Protein AF-A0A951WM27-F1 (afdb_monomer)

Radius of gyration: 25.02 Å; Cα contacts (8 Å, |Δi|>4): 477; chains: 1; bounding box: 89×73×58 Å

Secondary structure (DSSP, 8-state):
---------------------------S-----------------SEEEEEESSSS--TTS-SPEE-GGGSPTTEEEEEEEEEE--SSEEEEEEEEEEEE-TT----EEEEEEEEETTTEEEPPGGGSS---EE--TTTSTTTTS-GGGEEEEEEE-TTGGGT-TT--TTEEEEEEEEEESS--SS--EEEEEEEEEEEEE-S-S-EEEEEEE-TTT---B-TTSPBP--EEE-EEEEE-

Foldseek 3Di:
DDDDDDDDDDDDDDDDDDDDDDPPPDPPDDPPDDDDDDPPPPPPDLKDWWWFQAQWDDPPPPTDTDDPVRDDQQAFEWDWDSDDPDNFKTKIFGWHHFDWCAQFAQAKWKWKKKWFQQFKDWDAPVVPDDDWAFDDLLAASCNVPDPVQKDWHKDWDPPVVVVDPPDDPGMTMIIIIIGGNDDDDGIDTHGTTHTMIMMGTNDDDKDKIIMGTDVVGTFGAGPVRHGDDHHHMTTIMIGD

pLDDT: mean 73.39, std 21.08, range [29.09, 96.5]

Nearest PDB structures (foldseek):
  6kge-assembly2_A  TM=7.094E-01  e=3.851E-04  Clostridium acetobutylicum ATCC 824
  1g1k-assembly2_B  TM=6.355E-01  e=2.819E-04  Ruminiclostridium cellulolyticum
  2vn6-assembly1_A  TM=6.280E-01  e=2.819E-04  Ruminiclostridium cellulolyticum
  4uyq-assembly1_A  TM=7.079E-01  e=2.143E-03  Acetivibrio cellulolyticus
  8xck-assembly1_F  TM=1.633E-01  e=3.326E-01  Escherichia phage Lambda

Solvent-accessible surface area (backbone atoms only — not comparable to full-atom values): 14460 Å² total; per-residue (Å²): 132,92,83,80,88,84,86,86,82,86,80,82,81,86,79,88,78,90,86,82,88,78,83,74,86,71,77,92,76,75,94,80,82,84,91,69,95,68,86,78,77,69,70,78,69,63,60,50,70,43,33,28,88,30,25,52,48,70,93,78,79,80,66,58,77,44,55,84,87,70,53,60,77,27,28,39,34,62,43,75,46,91,60,84,67,57,98,49,31,42,36,40,28,38,29,33,34,57,34,68,36,54,89,54,48,74,31,34,36,40,36,25,38,38,35,42,47,75,46,38,43,73,61,41,44,89,75,77,81,46,64,75,42,69,31,56,62,92,33,22,83,58,45,94,51,63,70,93,46,38,49,78,49,60,40,71,42,79,67,58,62,80,76,45,96,84,60,65,100,45,62,32,43,39,40,33,42,42,33,52,75,64,93,73,82,79,63,54,68,36,52,46,43,40,32,32,46,46,36,36,49,70,58,82,79,64,48,78,48,46,35,20,44,40,66,97,59,36,51,41,15,22,86,87,65,48,79,49,91,64,45,56,29,8,21,38,42,34,30,116

Structure (mmCIF, N/CA/C/O backbone):
data_AF-A0A951WM27-F1
#
_entry.id   AF-A0A951WM27-F1
#
loop_
_atom_site.group_PDB
_atom_site.id
_atom_site.type_symbol
_atom_site.label_atom_id
_atom_site.label_alt_id
_atom_site.label_comp_id
_atom_site.label_asym_id
_atom_site.label_entity_id
_atom_site.label_seq_id
_atom_site.pdbx_PDB_ins_code
_atom_site.Cartn_x
_atom_site.Cartn_y
_atom_site.Cartn_z
_atom_site.occupancy
_atom_site.B_iso_or_equiv
_atom_site.auth_seq_id
_atom_site.auth_comp_id
_atom_site.auth_asym_id
_atom_site.auth_atom_id
_atom_site.pdbx_PDB_model_num
ATOM 1 N N . MET A 1 1 ? -67.114 53.590 33.325 1.00 40.31 1 MET A N 1
ATOM 2 C CA . MET A 1 1 ? -67.139 53.509 31.848 1.00 40.31 1 MET A CA 1
ATOM 3 C C . MET A 1 1 ? -66.165 52.429 31.416 1.00 40.31 1 MET A C 1
ATOM 5 O O . MET A 1 1 ? -65.015 52.481 31.825 1.00 40.31 1 MET A O 1
ATOM 9 N N . LYS A 1 2 ? -66.641 51.428 30.669 1.00 32.81 2 LYS A N 1
ATOM 10 C CA . LYS A 1 2 ? -65.784 50.477 29.948 1.00 32.81 2 LYS A CA 1
ATOM 11 C C . LYS A 1 2 ? -65.123 51.210 28.780 1.00 32.81 2 LYS A C 1
ATOM 13 O O . LYS A 1 2 ? -65.830 51.967 28.125 1.00 32.81 2 LYS A O 1
ATOM 18 N N . LEU A 1 3 ? -63.851 50.933 28.501 1.00 38.09 3 LEU A N 1
ATOM 19 C CA . LEU A 1 3 ? -63.271 50.911 27.154 1.00 38.09 3 LEU A CA 1
ATOM 20 C C . LEU A 1 3 ? -61.986 50.065 27.174 1.00 38.09 3 LEU A C 1
ATOM 22 O O . LEU A 1 3 ? -61.324 49.925 28.198 1.00 38.09 3 LEU A O 1
ATOM 26 N N . TYR A 1 4 ? -61.772 49.404 26.048 1.00 37.38 4 TYR A N 1
ATOM 27 C CA . TYR A 1 4 ? -61.060 48.150 25.840 1.00 37.38 4 TYR A CA 1
ATOM 28 C C . TYR A 1 4 ? -59.563 48.321 25.522 1.00 37.38 4 TYR A C 1
ATOM 30 O O . TYR A 1 4 ? -59.168 49.368 25.030 1.00 37.38 4 TYR A O 1
ATOM 38 N N . SER A 1 5 ? -58.823 47.207 25.660 1.00 35.69 5 SER A N 1
ATOM 39 C CA . SER A 1 5 ? -57.825 46.693 24.695 1.00 35.69 5 SER A CA 1
ATOM 40 C C . SER A 1 5 ? -56.604 47.589 24.412 1.00 35.69 5 SER A C 1
ATOM 42 O O . SER A 1 5 ? -56.700 48.662 23.837 1.00 35.69 5 SER A O 1
ATOM 44 N N . SER A 1 6 ? -55.374 47.139 24.652 1.00 43.59 6 SER A N 1
ATOM 45 C CA . SER A 1 6 ? -54.814 46.030 23.876 1.00 43.59 6 SER A CA 1
ATOM 46 C C . SER A 1 6 ? -53.691 45.311 24.614 1.00 43.59 6 SER A C 1
ATOM 48 O O . SER A 1 6 ? -52.723 45.907 25.077 1.00 43.59 6 SER A O 1
ATOM 50 N N . LEU A 1 7 ? -53.871 43.998 24.678 1.00 35.25 7 LEU A N 1
ATOM 51 C CA . LEU A 1 7 ? -52.942 42.976 25.118 1.00 35.25 7 LEU A CA 1
ATOM 52 C C . LEU A 1 7 ? -52.187 42.505 23.865 1.00 35.25 7 LEU A C 1
ATOM 54 O O . LEU A 1 7 ? -52.826 42.033 22.927 1.00 35.25 7 LEU A O 1
ATOM 58 N N . VAL A 1 8 ? -50.859 42.634 23.823 1.00 41.91 8 VAL A N 1
ATOM 59 C CA . VAL A 1 8 ? -50.032 41.902 22.850 1.00 41.91 8 VAL A CA 1
ATOM 60 C C . VAL A 1 8 ? -49.333 40.783 23.605 1.00 41.91 8 VAL A C 1
ATOM 62 O O . VAL A 1 8 ? -48.500 41.000 24.480 1.00 41.91 8 VAL A O 1
ATOM 65 N N . LEU A 1 9 ? -49.797 39.582 23.284 1.00 36.94 9 LEU A N 1
ATOM 66 C CA . LEU A 1 9 ? -49.449 38.288 23.837 1.00 36.94 9 LEU A CA 1
ATOM 67 C C . LEU A 1 9 ? -48.102 37.828 23.255 1.00 36.94 9 LEU A C 1
ATOM 69 O O . LEU A 1 9 ? -47.982 37.638 22.047 1.00 36.94 9 LEU A O 1
ATOM 73 N N . ILE A 1 10 ? -47.102 37.629 24.112 1.00 46.62 10 ILE A N 1
ATOM 74 C CA . ILE A 1 10 ? -45.870 36.905 23.776 1.00 46.62 10 ILE A CA 1
ATOM 75 C C . ILE A 1 10 ? -46.193 35.412 23.891 1.00 46.62 10 ILE A C 1
ATOM 77 O O . ILE A 1 10 ? -46.389 34.907 24.995 1.00 46.62 10 ILE A O 1
ATOM 81 N N . LEU A 1 11 ? -46.278 34.711 22.760 1.00 40.06 11 LEU A N 1
ATOM 82 C CA . LEU A 1 11 ? -46.448 33.258 22.721 1.00 40.06 11 LEU A CA 1
ATOM 83 C C . LEU A 1 11 ? -45.110 32.600 22.382 1.00 40.06 11 LEU A C 1
ATOM 85 O O . LEU A 1 11 ? -44.684 32.534 21.232 1.00 40.06 11 LEU A O 1
ATOM 89 N N . ILE A 1 12 ? -44.457 32.128 23.440 1.00 41.28 12 ILE A N 1
ATOM 90 C CA . ILE A 1 12 ? -43.380 31.143 23.406 1.00 41.28 12 ILE A CA 1
ATOM 91 C C . ILE A 1 12 ? -44.035 29.796 23.093 1.00 41.28 12 ILE A C 1
ATOM 93 O O . ILE A 1 12 ? -44.832 29.305 23.890 1.00 41.28 12 ILE A O 1
ATOM 97 N N . VAL A 1 13 ? -43.703 29.188 21.955 1.00 40.66 13 VAL A N 1
ATOM 98 C CA . VAL A 1 13 ? -44.041 27.783 21.690 1.00 40.66 13 VAL A CA 1
ATOM 99 C C . VAL A 1 13 ? -42.795 26.944 21.941 1.00 40.66 13 VAL A C 1
ATOM 101 O O . VAL A 1 13 ? -41.969 26.727 21.059 1.00 40.66 13 VAL A O 1
ATOM 104 N N . CYS A 1 14 ? -42.679 26.474 23.182 1.00 38.47 14 CYS A N 1
ATOM 105 C CA . CYS A 1 14 ? -41.958 25.250 23.502 1.00 38.47 14 CYS A CA 1
ATOM 106 C C . CYS A 1 14 ? -42.840 24.070 23.081 1.00 38.47 14 CYS A C 1
ATOM 108 O O . CYS A 1 14 ? -43.880 23.828 23.690 1.00 38.47 14 CYS A O 1
ATOM 110 N N . GLY A 1 15 ? -42.422 23.337 22.053 1.00 35.41 15 GLY A N 1
ATOM 111 C CA . GLY A 1 15 ? -42.993 22.049 21.671 1.00 35.41 15 GLY A CA 1
ATOM 112 C C . GLY A 1 15 ? -41.925 20.965 21.754 1.00 35.41 15 GLY A C 1
ATOM 113 O O . GLY A 1 15 ? -41.289 20.650 20.756 1.00 35.41 15 GLY A O 1
ATOM 114 N N . LEU A 1 16 ? -41.720 20.417 22.952 1.00 41.31 16 LEU A N 1
ATOM 115 C CA . LEU A 1 16 ? -41.105 19.105 23.149 1.00 41.31 16 LEU A CA 1
ATOM 116 C C . LEU A 1 16 ? -42.220 18.058 23.060 1.00 41.31 16 LEU A C 1
ATOM 118 O O . LEU A 1 16 ? -43.202 18.136 23.794 1.00 41.31 16 LEU A O 1
ATOM 122 N N . GLY A 1 17 ? -42.053 17.085 22.169 1.00 34.97 17 GLY A N 1
ATOM 123 C CA . GLY A 1 17 ? -42.986 15.980 21.969 1.00 34.97 17 GLY A CA 1
ATOM 124 C C . GLY A 1 17 ? -42.416 14.954 20.996 1.00 34.97 17 GLY A C 1
ATOM 125 O O . GLY A 1 17 ? -42.740 14.963 19.816 1.00 34.97 17 GLY A O 1
ATOM 126 N N . LEU A 1 18 ? -41.520 14.116 21.517 1.00 43.19 18 LEU A N 1
ATOM 127 C CA . LEU A 1 18 ? -41.006 12.878 20.924 1.00 43.19 18 LEU A CA 1
ATOM 128 C C . LEU A 1 18 ? -42.158 11.950 20.500 1.00 43.19 18 LEU A C 1
ATOM 130 O O . LEU A 1 18 ? -43.113 11.855 21.255 1.00 43.19 18 LEU A O 1
ATOM 134 N N . TYR A 1 19 ? -42.037 11.266 19.352 1.00 35.94 19 TYR A N 1
ATOM 135 C CA . TYR A 1 19 ? -42.393 9.852 19.087 1.00 35.94 19 TYR A CA 1
ATOM 136 C C . TYR A 1 19 ? -42.430 9.600 17.564 1.00 35.94 19 TYR A C 1
ATOM 138 O O . TYR A 1 19 ? -43.245 10.189 16.863 1.00 35.94 19 TYR A O 1
ATOM 146 N N . GLY A 1 20 ? -41.592 8.678 17.064 1.00 29.86 20 GLY A N 1
ATOM 147 C CA . GLY A 1 20 ? -41.837 8.000 15.781 1.00 29.86 20 GLY A CA 1
ATOM 148 C C . GLY A 1 20 ? -40.663 7.914 14.807 1.00 29.86 20 GLY A C 1
ATOM 149 O O . GLY A 1 20 ? -40.640 8.609 13.798 1.00 29.86 20 GLY A O 1
ATOM 150 N N . CYS A 1 21 ? -39.722 7.009 15.083 1.00 35.25 21 CYS A N 1
ATOM 151 C CA . CYS A 1 21 ? -38.730 6.510 14.133 1.00 35.25 21 CYS A CA 1
ATOM 152 C C . CYS A 1 21 ? -39.356 6.050 12.805 1.00 35.25 21 CYS A C 1
ATOM 154 O O . CYS A 1 21 ? -40.241 5.199 12.797 1.00 35.25 21 CYS A O 1
ATOM 156 N N . SER A 1 22 ? -38.737 6.430 11.690 1.00 29.09 22 SER A N 1
ATOM 157 C CA . SER A 1 22 ? -38.317 5.414 10.724 1.00 29.09 22 SER A CA 1
ATOM 158 C C . SER A 1 22 ? -36.903 5.755 10.264 1.00 29.09 22 SER A C 1
ATOM 160 O O . SER A 1 22 ? -36.666 6.748 9.584 1.00 29.09 22 SER A O 1
ATOM 162 N N . ALA A 1 23 ? -35.942 4.960 10.731 1.00 36.66 23 ALA A N 1
ATOM 163 C CA . ALA A 1 23 ? -34.617 4.914 10.149 1.00 36.66 23 ALA A CA 1
ATOM 164 C C . ALA A 1 23 ? -34.762 4.195 8.807 1.00 36.66 23 ALA A C 1
ATOM 166 O O . ALA A 1 23 ? -34.864 2.969 8.763 1.00 36.66 23 ALA A O 1
ATOM 167 N N . SER A 1 24 ? -34.820 4.944 7.706 1.00 31.38 24 SER A N 1
ATOM 168 C CA . SER A 1 24 ? -34.501 4.344 6.419 1.00 31.38 24 SER A CA 1
ATOM 169 C C . SER A 1 24 ? -32.988 4.150 6.402 1.00 31.38 24 SER A C 1
ATOM 171 O O . SER A 1 24 ? -32.239 5.122 6.295 1.00 31.38 24 SER A O 1
ATOM 173 N N . ASN A 1 25 ? -32.549 2.901 6.545 1.00 35.81 25 ASN A N 1
ATOM 174 C CA . ASN A 1 25 ? -31.204 2.468 6.187 1.00 35.81 25 ASN A CA 1
ATOM 175 C C . ASN A 1 25 ? -30.986 2.771 4.697 1.00 35.81 25 ASN A C 1
ATOM 177 O O . ASN A 1 25 ? -31.254 1.942 3.832 1.00 35.81 25 ASN A O 1
ATOM 181 N N . GLY A 1 26 ? -30.562 3.996 4.399 1.00 32.84 26 GLY A N 1
ATOM 182 C CA . GLY A 1 26 ? -30.085 4.390 3.087 1.00 32.84 26 GLY A CA 1
ATOM 183 C C . GLY A 1 26 ? -28.629 3.975 2.974 1.00 32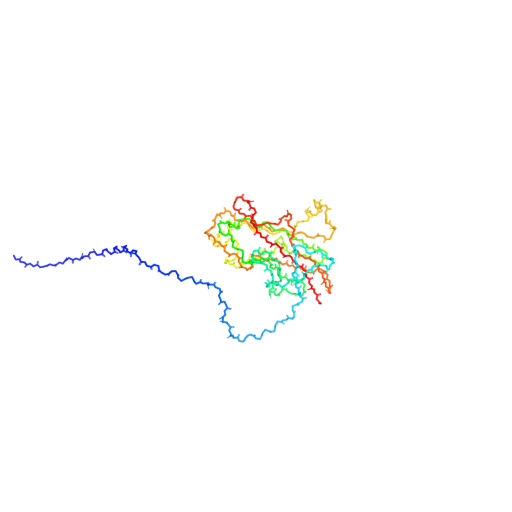.84 26 GLY A C 1
ATOM 184 O O . GLY A 1 26 ? -27.753 4.642 3.516 1.00 32.84 26 GLY A O 1
ATOM 185 N N . SER A 1 27 ? -28.381 2.860 2.292 1.00 33.47 27 SER A N 1
ATOM 186 C CA . SER A 1 27 ? -27.071 2.536 1.733 1.00 33.47 27 SER A CA 1
ATOM 187 C C . SER A 1 27 ? -26.687 3.654 0.763 1.00 33.47 27 SER A C 1
ATOM 189 O O . SER A 1 27 ? -27.134 3.674 -0.381 1.00 33.47 27 SER A O 1
ATOM 191 N N . VAL A 1 28 ? -25.902 4.627 1.223 1.00 40.69 28 VAL A N 1
ATOM 192 C CA . VAL A 1 28 ? -25.325 5.665 0.363 1.00 40.69 28 VAL A CA 1
ATOM 193 C C . VAL A 1 28 ? -24.101 5.065 -0.314 1.00 40.69 28 VAL A C 1
ATOM 195 O O . VAL A 1 28 ? -23.004 5.410 0.070 1.00 40.69 28 VAL A O 1
ATOM 198 N N . PHE A 1 29 ? -24.285 4.096 -1.214 1.00 40.06 29 PHE A N 1
ATOM 199 C CA . PHE A 1 29 ? -23.351 3.716 -2.287 1.00 40.06 29 PHE A CA 1
ATOM 200 C C . PHE A 1 29 ? -24.039 2.668 -3.173 1.00 40.06 29 PHE A C 1
ATOM 202 O O . PHE A 1 29 ? -23.786 1.472 -3.065 1.00 40.06 29 PHE A O 1
ATOM 209 N N . ASP A 1 30 ? -24.920 3.141 -4.049 1.00 35.72 30 ASP A N 1
ATOM 210 C CA . ASP A 1 30 ? -25.262 2.454 -5.293 1.00 35.72 30 ASP A CA 1
ATOM 211 C C . ASP A 1 30 ? -25.025 3.475 -6.416 1.00 35.72 30 ASP A C 1
ATOM 213 O O . ASP A 1 30 ? -25.925 4.204 -6.832 1.00 35.72 30 ASP A O 1
ATOM 217 N N . ASP A 1 31 ? -23.775 3.582 -6.875 1.00 37.47 31 ASP A N 1
ATOM 218 C CA . ASP A 1 31 ? -23.449 4.293 -8.116 1.00 37.47 31 ASP A CA 1
ATOM 219 C C . ASP A 1 31 ? -23.898 3.426 -9.300 1.00 37.47 31 ASP A C 1
ATOM 221 O O . ASP A 1 31 ? -23.121 2.746 -9.972 1.00 37.47 31 ASP A O 1
ATOM 225 N N . LYS A 1 32 ? -25.207 3.427 -9.544 1.00 39.53 32 LYS A N 1
ATOM 226 C CA . LYS A 1 32 ? -25.815 2.947 -10.784 1.00 39.53 32 LYS A CA 1
ATOM 227 C C . LYS A 1 32 ? -26.747 4.020 -11.323 1.00 39.53 32 LYS A C 1
ATOM 229 O O . LYS A 1 32 ? -27.959 3.905 -11.192 1.00 39.53 32 LYS A O 1
ATOM 234 N N . ASN A 1 33 ? -26.167 5.068 -11.909 1.00 33.09 33 ASN A N 1
ATOM 235 C CA . ASN A 1 33 ? -26.632 5.683 -13.159 1.00 33.09 33 ASN A CA 1
ATOM 236 C C . ASN A 1 33 ? -25.844 6.960 -13.475 1.00 33.09 33 ASN A C 1
ATOM 238 O O . ASN A 1 33 ? -26.235 8.056 -13.088 1.00 33.09 33 ASN A O 1
ATOM 242 N N . SER A 1 34 ? -24.806 6.806 -14.294 1.00 33.72 34 SER A N 1
ATOM 243 C CA . SER A 1 34 ? -24.246 7.888 -15.111 1.00 33.72 34 SER A CA 1
ATOM 244 C C . SER A 1 34 ? -24.033 7.353 -16.523 1.00 33.72 34 SER A C 1
ATOM 246 O O . SER A 1 34 ? -22.914 7.116 -16.969 1.00 33.72 34 SER A O 1
ATOM 248 N N . GLY A 1 35 ? -25.140 7.071 -17.208 1.00 36.69 35 GLY A N 1
ATOM 249 C CA . GLY A 1 35 ? -25.141 6.852 -18.645 1.00 36.69 35 GLY A CA 1
ATOM 250 C C . GLY A 1 35 ? -25.121 8.196 -19.364 1.00 36.69 35 GLY A C 1
ATOM 251 O O . GLY A 1 35 ? -26.175 8.781 -19.587 1.00 36.69 35 GLY A O 1
ATOM 252 N N . THR A 1 36 ? -23.935 8.652 -19.756 1.00 29.86 36 THR A N 1
ATOM 253 C CA . THR A 1 36 ? -23.742 9.631 -20.834 1.00 29.86 36 THR A CA 1
ATOM 254 C C . THR A 1 36 ? -22.366 9.417 -21.452 1.00 29.86 36 THR A C 1
ATOM 256 O O . THR A 1 36 ? -21.364 9.275 -20.760 1.00 29.86 36 THR A O 1
ATOM 259 N N . ASN A 1 37 ? -22.359 9.334 -22.780 1.00 37.56 37 ASN A N 1
ATOM 260 C CA . ASN A 1 37 ? -21.227 9.002 -23.635 1.00 37.56 37 ASN A CA 1
ATOM 261 C C . ASN A 1 37 ? -19.965 9.822 -23.325 1.00 37.56 37 ASN A C 1
ATOM 263 O O . ASN A 1 37 ? -19.824 10.947 -23.800 1.00 37.56 37 ASN A O 1
ATOM 267 N N . SER A 1 38 ? -19.003 9.202 -22.650 1.00 29.70 38 SER A N 1
ATOM 268 C CA . SER A 1 38 ? -17.592 9.528 -22.821 1.00 29.70 38 SER A CA 1
ATOM 269 C C . SER A 1 38 ? -17.001 8.443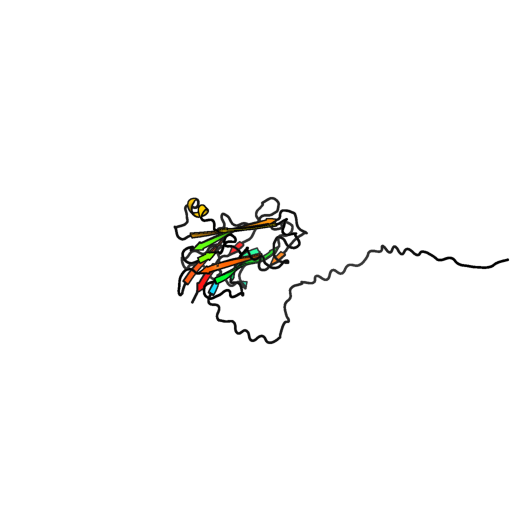 -23.700 1.00 29.70 38 SER A C 1
ATOM 271 O O . SER A 1 38 ? -16.979 7.270 -23.325 1.00 29.70 38 SER A O 1
ATOM 273 N N . GLN A 1 39 ? -16.541 8.815 -24.893 1.00 30.12 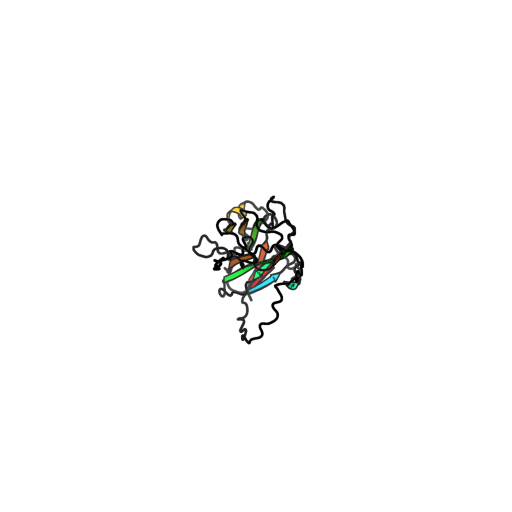39 GLN A N 1
ATOM 274 C CA . GLN A 1 39 ? -15.572 8.002 -25.611 1.00 30.12 39 GLN A CA 1
ATOM 275 C C . GLN A 1 39 ? -14.344 7.872 -24.703 1.00 30.12 39 GLN A C 1
ATOM 277 O O . GLN A 1 39 ? -13.470 8.733 -24.694 1.00 30.12 39 GLN A O 1
ATOM 282 N N . ASN A 1 40 ? -14.310 6.799 -23.910 1.00 30.73 40 ASN A N 1
ATOM 283 C CA . ASN A 1 40 ? -13.118 6.300 -23.248 1.00 30.73 40 ASN A CA 1
ATOM 284 C C . ASN A 1 40 ? -12.156 5.843 -24.346 1.00 30.73 40 ASN A C 1
ATOM 286 O O . ASN A 1 40 ? -12.036 4.657 -24.643 1.00 30.73 40 ASN A O 1
ATOM 290 N N . GLN A 1 41 ? -11.446 6.789 -24.958 1.00 29.89 41 GLN A N 1
ATOM 291 C CA . GLN A 1 41 ? -10.105 6.489 -25.429 1.00 29.89 41 GLN A CA 1
ATOM 292 C C . GLN A 1 41 ? -9.226 6.393 -24.183 1.00 29.89 41 GLN A C 1
ATOM 294 O O . GLN A 1 41 ? -8.510 7.324 -23.827 1.00 29.89 41 GLN A O 1
ATOM 299 N N . SER A 1 42 ? -9.331 5.264 -23.476 1.00 34.12 42 SER A N 1
ATOM 300 C CA . SER A 1 42 ? -8.279 4.854 -22.563 1.00 34.12 42 SER A CA 1
ATOM 301 C C . SER A 1 42 ? -7.053 4.609 -23.432 1.00 34.12 42 SER A C 1
ATOM 303 O O . SER A 1 42 ? -6.993 3.624 -24.173 1.00 34.12 42 SER A O 1
ATOM 305 N N . THR A 1 43 ? -6.092 5.525 -23.389 1.00 37.09 43 THR A N 1
ATOM 306 C CA . THR A 1 43 ? -4.720 5.233 -23.798 1.00 37.09 43 THR A CA 1
ATOM 307 C C . THR A 1 43 ? -4.341 3.881 -23.179 1.00 37.09 43 THR A C 1
ATOM 309 O O . THR A 1 43 ? -4.655 3.685 -21.999 1.00 37.09 43 THR A O 1
ATOM 312 N N . PRO A 1 44 ? -3.748 2.925 -23.922 1.00 48.97 44 PRO A N 1
ATOM 313 C CA . PRO A 1 44 ? -3.368 1.649 -23.334 1.00 48.97 44 PRO A CA 1
ATOM 314 C C . PRO A 1 44 ? -2.524 1.928 -22.095 1.00 48.97 44 PRO A C 1
ATOM 316 O O . PRO A 1 44 ? -1.547 2.674 -22.171 1.00 48.97 44 PRO A O 1
ATOM 319 N N . ALA A 1 45 ? -2.945 1.396 -20.948 1.00 56.94 45 ALA A N 1
ATOM 320 C CA . ALA A 1 45 ? -2.190 1.555 -19.723 1.00 56.94 45 ALA A CA 1
ATOM 321 C C . ALA A 1 45 ? -0.814 0.922 -19.950 1.00 56.94 45 ALA A C 1
ATOM 323 O O . ALA A 1 45 ? -0.696 -0.292 -20.105 1.00 56.94 45 ALA A O 1
ATOM 324 N N . THR A 1 46 ? 0.227 1.756 -20.001 1.00 78.06 46 THR A N 1
ATOM 325 C CA . THR A 1 46 ? 1.626 1.319 -20.130 1.00 78.06 46 THR A CA 1
ATOM 326 C C . THR A 1 46 ? 2.008 0.362 -18.999 1.00 78.06 46 THR A C 1
ATOM 328 O O . THR A 1 46 ? 2.901 -0.465 -19.152 1.00 78.06 46 THR A O 1
ATOM 331 N N . PHE A 1 47 ? 1.313 0.461 -17.866 1.00 84.50 47 PHE A N 1
ATOM 332 C CA . PHE A 1 47 ? 1.511 -0.368 -16.694 1.00 84.50 47 PHE A CA 1
ATOM 333 C C . PHE A 1 47 ? 0.283 -1.230 -16.417 1.00 84.50 47 PHE A C 1
ATOM 335 O O . PHE A 1 47 ? -0.852 -0.769 -16.517 1.00 84.50 47 PHE A O 1
ATOM 342 N N . SER A 1 48 ? 0.524 -2.466 -16.002 1.00 88.12 48 SER A N 1
ATOM 343 C CA . SER A 1 48 ? -0.485 -3.341 -15.410 1.00 88.12 48 SER A CA 1
ATOM 344 C C . SER A 1 48 ? -0.006 -3.837 -14.052 1.00 88.12 48 SER A C 1
ATOM 346 O O . SER A 1 48 ? 1.195 -3.877 -13.773 1.00 88.12 48 SER A O 1
ATOM 348 N N . PHE A 1 49 ? -0.957 -4.179 -13.189 1.00 88.75 49 PHE A N 1
ATOM 349 C CA . PHE A 1 49 ? -0.685 -4.648 -11.840 1.00 88.75 49 PHE A CA 1
ATOM 350 C C . PHE A 1 49 ? -1.543 -5.867 -11.550 1.00 88.75 49 PHE A C 1
ATOM 352 O O . PHE A 1 49 ? -2.769 -5.779 -11.588 1.00 88.75 49 PHE A O 1
ATOM 359 N N . SER A 1 50 ? -0.892 -6.991 -11.273 1.00 90.19 50 SER A N 1
ATOM 360 C CA . SER A 1 50 ? -1.573 -8.217 -10.860 1.00 90.19 50 SER A CA 1
ATOM 361 C C . SER A 1 50 ? -1.384 -8.417 -9.367 1.00 90.19 50 SER A C 1
ATOM 363 O O . SER A 1 50 ? -0.249 -8.510 -8.887 1.00 90.19 50 SER A O 1
ATOM 365 N N . PHE A 1 51 ? -2.494 -8.524 -8.641 1.00 89.44 51 PHE A N 1
ATOM 366 C CA . PHE A 1 51 ? -2.479 -8.902 -7.235 1.00 89.44 51 PHE A CA 1
ATOM 367 C C . PHE A 1 51 ? -1.956 -10.322 -7.077 1.00 89.44 51 PHE A C 1
ATOM 369 O O . PHE A 1 51 ? -2.156 -11.178 -7.941 1.00 89.44 51 PHE A O 1
ATOM 376 N N . ARG A 1 52 ? -1.312 -10.584 -5.947 1.00 87.06 52 ARG A N 1
ATOM 377 C CA . ARG A 1 52 ? -0.931 -11.935 -5.535 1.00 87.06 52 ARG A CA 1
ATOM 378 C C . ARG A 1 52 ? -1.486 -12.191 -4.145 1.00 87.06 52 ARG A C 1
ATOM 380 O O . ARG A 1 52 ? -1.660 -11.247 -3.379 1.00 87.06 52 ARG A O 1
ATOM 387 N N . ASP A 1 53 ? -1.690 -13.456 -3.803 1.00 86.06 53 ASP A N 1
ATOM 388 C CA . ASP A 1 53 ? -2.113 -13.881 -2.460 1.00 86.06 53 ASP A CA 1
ATOM 389 C C . ASP A 1 53 ? -0.973 -13.767 -1.422 1.00 86.06 53 ASP A C 1
ATOM 391 O O . ASP A 1 53 ? -0.528 -14.738 -0.814 1.00 86.06 53 ASP A O 1
ATOM 395 N N . SER A 1 54 ? -0.379 -12.577 -1.312 1.00 87.88 54 SER A N 1
ATOM 396 C CA . SER A 1 54 ? 0.683 -12.261 -0.358 1.00 87.88 54 SER A CA 1
ATOM 397 C C . SER A 1 54 ? 0.873 -10.750 -0.239 1.00 87.88 54 SER A C 1
ATOM 399 O O . SER A 1 54 ? 0.726 -10.011 -1.215 1.00 87.88 54 SER A O 1
ATOM 401 N N . ALA A 1 55 ? 1.299 -10.301 0.939 1.00 91.25 55 ALA A N 1
ATOM 402 C CA . ALA A 1 55 ? 1.640 -8.906 1.189 1.00 91.25 55 ALA A CA 1
ATOM 403 C C . ALA A 1 55 ? 2.820 -8.420 0.329 1.00 91.25 55 ALA A C 1
ATOM 405 O O . ALA A 1 55 ? 2.761 -7.317 -0.203 1.00 91.25 55 ALA A O 1
ATOM 406 N N . PHE A 1 56 ? 3.849 -9.254 0.136 1.00 91.44 56 PHE A N 1
ATOM 407 C CA . PHE A 1 56 ? 4.955 -9.022 -0.796 1.00 91.44 56 PHE A CA 1
ATOM 408 C C . PHE A 1 56 ? 5.231 -10.302 -1.605 1.00 91.44 56 PHE A C 1
ATOM 410 O O . PHE A 1 56 ? 5.721 -11.284 -1.033 1.00 91.44 56 PHE A O 1
ATOM 417 N N . PRO A 1 57 ? 4.924 -10.326 -2.915 1.00 85.12 57 PRO A N 1
ATOM 418 C CA . PRO A 1 57 ? 5.075 -11.534 -3.711 1.00 85.12 57 PRO A CA 1
ATOM 419 C C . PRO A 1 57 ? 6.536 -11.878 -3.978 1.00 85.12 57 PRO A C 1
ATOM 421 O O . PRO A 1 57 ? 7.354 -11.028 -4.326 1.00 85.12 57 PRO A O 1
ATOM 424 N N . GLN A 1 58 ? 6.855 -13.164 -3.853 1.00 76.12 58 GLN A N 1
ATOM 425 C CA . GLN A 1 58 ? 8.159 -13.695 -4.234 1.00 76.12 58 GLN A CA 1
ATOM 426 C C . GLN A 1 58 ? 8.233 -13.844 -5.761 1.00 76.12 58 GLN A C 1
ATOM 428 O O . GLN A 1 58 ? 7.282 -14.301 -6.393 1.00 76.12 58 GLN A O 1
ATOM 433 N N . ASN A 1 59 ? 9.387 -13.531 -6.358 1.00 61.22 59 ASN A N 1
ATOM 434 C CA . ASN A 1 59 ? 9.644 -13.644 -7.807 1.00 61.22 59 ASN A CA 1
ATOM 435 C C . ASN A 1 59 ? 9.654 -15.088 -8.349 1.00 61.22 59 ASN A C 1
ATOM 437 O O . ASN A 1 59 ? 10.062 -15.325 -9.482 1.00 61.22 59 ASN A O 1
ATOM 441 N N . THR A 1 60 ? 9.240 -16.075 -7.559 1.00 57.81 60 THR A N 1
ATOM 442 C CA . THR A 1 60 ? 9.354 -17.502 -7.885 1.00 57.81 60 THR A CA 1
ATOM 443 C C . THR A 1 60 ? 8.238 -18.020 -8.796 1.00 57.81 60 THR A C 1
ATOM 445 O O . THR A 1 60 ? 8.162 -19.220 -9.031 1.00 57.81 60 THR A O 1
ATOM 448 N N . GLY A 1 61 ? 7.364 -17.152 -9.319 1.00 55.19 61 GLY A N 1
ATOM 449 C CA . GLY A 1 61 ? 6.331 -17.518 -10.300 1.00 55.19 61 GLY A CA 1
ATOM 450 C C . GLY A 1 61 ? 5.191 -18.402 -9.769 1.00 55.19 61 GLY A C 1
ATOM 451 O O . GLY A 1 61 ? 4.280 -18.713 -10.525 1.00 55.19 61 GLY A O 1
ATOM 452 N N . MET A 1 62 ? 5.199 -18.778 -8.484 1.00 56.94 62 MET A N 1
ATOM 453 C CA . MET A 1 62 ? 4.239 -19.723 -7.884 1.00 56.94 62 MET A CA 1
ATOM 454 C C . MET A 1 62 ? 3.080 -19.067 -7.108 1.00 56.94 62 MET A C 1
ATOM 456 O O . MET A 1 62 ? 2.413 -19.734 -6.324 1.00 56.94 62 MET A O 1
ATOM 460 N N . GLY A 1 63 ? 2.828 -17.768 -7.285 1.00 63.06 63 GLY A N 1
ATOM 461 C CA . GLY A 1 63 ? 1.693 -17.097 -6.637 1.00 63.06 63 GLY A CA 1
ATOM 462 C C . GLY A 1 63 ? 0.417 -17.180 -7.474 1.00 63.06 63 GLY A C 1
ATOM 463 O O . GLY A 1 63 ? 0.468 -16.961 -8.681 1.00 63.06 63 GLY A O 1
ATOM 464 N N . THR A 1 64 ? -0.739 -17.407 -6.856 1.00 77.50 64 THR A N 1
ATOM 465 C CA . THR A 1 64 ? -2.038 -17.217 -7.524 1.00 77.50 64 THR A CA 1
ATOM 466 C C . THR A 1 64 ? -2.217 -15.731 -7.844 1.00 77.50 64 THR A C 1
ATOM 468 O O . THR A 1 64 ? -2.038 -14.891 -6.958 1.00 77.50 64 THR A O 1
ATOM 471 N N . GLU A 1 65 ? -2.494 -15.391 -9.109 1.00 84.81 65 GLU A N 1
ATOM 472 C CA . GLU A 1 65 ? -2.932 -14.033 -9.459 1.00 84.81 65 GLU A CA 1
ATOM 473 C C . GLU A 1 65 ? -4.379 -13.853 -9.012 1.00 84.81 65 GLU A C 1
ATOM 475 O O . GLU A 1 65 ? -5.204 -14.731 -9.257 1.00 84.81 65 GLU A O 1
ATOM 480 N N . LEU A 1 66 ? -4.661 -12.733 -8.352 1.00 84.50 66 LEU A N 1
ATOM 481 C CA . LEU A 1 66 ? -6.002 -12.387 -7.895 1.00 84.50 66 LEU A CA 1
ATOM 482 C C . LEU A 1 66 ? -6.536 -11.200 -8.702 1.00 84.50 66 LEU A C 1
ATOM 484 O O . LEU A 1 66 ? -5.785 -10.305 -9.099 1.00 84.50 66 LEU A O 1
ATOM 488 N N . GLN A 1 67 ? -7.846 -11.160 -8.907 1.00 88.38 67 GLN A N 1
ATOM 489 C CA . GLN A 1 67 ? -8.561 -9.951 -9.307 1.00 88.38 67 GLN A CA 1
ATOM 490 C C . GLN A 1 67 ? -8.938 -9.124 -8.069 1.00 88.38 67 GLN A C 1
ATOM 492 O O . GLN A 1 67 ? -9.121 -9.660 -6.977 1.00 88.38 67 GLN A O 1
ATOM 497 N N . GLU A 1 68 ? -9.129 -7.809 -8.223 1.00 87.06 68 GLU A N 1
ATOM 498 C CA . GLU A 1 68 ? -9.559 -6.941 -7.108 1.00 87.06 68 GLU A CA 1
ATOM 499 C C . GLU A 1 68 ? -10.885 -7.416 -6.476 1.00 87.06 68 GLU A C 1
ATOM 501 O O . GLU A 1 68 ? -11.097 -7.313 -5.263 1.00 87.06 68 GLU A O 1
ATOM 506 N N . SER A 1 69 ? -11.781 -7.983 -7.288 1.00 90.31 69 SER A N 1
ATOM 507 C CA . SER A 1 69 ? -13.047 -8.578 -6.846 1.00 90.31 69 SER A CA 1
ATOM 508 C C . SER A 1 69 ? -12.853 -9.767 -5.900 1.00 90.31 69 SER A C 1
ATOM 510 O O . SER A 1 69 ? -13.663 -9.930 -4.990 1.00 90.31 69 SER A O 1
ATOM 512 N N . GLU A 1 70 ? -11.769 -10.527 -6.058 1.00 92.12 70 GLU A N 1
ATOM 513 C CA . GLU A 1 70 ? -11.442 -11.735 -5.287 1.00 92.12 70 GLU A CA 1
ATOM 514 C C . GLU A 1 70 ? -10.762 -11.425 -3.949 1.00 92.12 70 GLU A C 1
ATOM 516 O O . GLU A 1 70 ? -10.716 -12.284 -3.069 1.00 92.12 70 GLU A O 1
ATOM 521 N N . LEU A 1 71 ? -10.269 -10.195 -3.757 1.00 92.50 71 LEU A N 1
ATOM 522 C CA . LEU A 1 71 ? -9.728 -9.769 -2.468 1.00 92.50 71 LEU A CA 1
ATOM 523 C C . LEU A 1 71 ? -10.812 -9.843 -1.376 1.00 92.50 71 LEU A C 1
ATOM 525 O O . LEU A 1 71 ? -11.966 -9.481 -1.629 1.00 92.50 71 LEU A O 1
ATOM 529 N N . PRO A 1 72 ? -10.475 -10.254 -0.151 1.00 93.31 72 PRO A N 1
ATOM 530 C CA . PRO A 1 72 ? -11.449 -10.326 0.928 1.00 93.31 72 PRO A CA 1
ATOM 531 C C . PRO A 1 72 ? -11.919 -8.946 1.419 1.00 93.31 72 PRO A C 1
ATOM 533 O O . PRO A 1 72 ? -11.247 -7.932 1.230 1.00 93.31 72 PRO A O 1
ATOM 536 N N . SER A 1 73 ? -13.074 -8.921 2.091 1.00 88.50 73 SER A N 1
ATOM 537 C CA . SER A 1 73 ? -13.505 -7.797 2.932 1.00 88.50 73 SER A CA 1
ATOM 538 C C . SER A 1 73 ? -12.688 -7.809 4.226 1.00 88.50 73 SER A C 1
ATOM 540 O O . SER A 1 73 ? -12.796 -8.802 4.940 1.00 88.50 73 SER A O 1
ATOM 542 N N . ASP A 1 74 ? -11.937 -6.738 4.518 1.00 92.06 74 ASP A N 1
ATOM 543 C CA . ASP A 1 74 ? -10.803 -6.615 5.471 1.00 92.06 74 ASP A CA 1
ATOM 544 C C . ASP A 1 74 ? -9.396 -6.547 4.832 1.00 92.06 74 ASP A C 1
ATOM 546 O O . ASP A 1 74 ? -8.388 -6.806 5.495 1.00 92.06 74 ASP A O 1
ATOM 550 N N . ALA A 1 75 ? -9.299 -6.176 3.553 1.00 95.19 75 ALA A N 1
ATOM 551 C CA . ALA A 1 75 ? -8.018 -6.066 2.859 1.00 95.19 75 ALA A CA 1
ATOM 552 C C . ALA A 1 75 ? -7.486 -4.625 2.809 1.00 95.19 75 ALA A C 1
ATOM 554 O O . ALA A 1 75 ? -8.229 -3.703 2.472 1.00 95.19 75 ALA A O 1
ATOM 555 N N . ILE A 1 76 ? -6.181 -4.448 3.026 1.00 96.00 76 ILE A N 1
ATOM 556 C CA . ILE A 1 76 ? -5.393 -3.303 2.553 1.00 96.00 76 ILE A CA 1
ATOM 557 C C . ILE A 1 76 ? -4.526 -3.779 1.387 1.00 96.00 76 ILE A C 1
ATOM 559 O O . ILE A 1 76 ? -3.841 -4.795 1.486 1.00 96.00 76 ILE A O 1
ATOM 563 N N . TYR A 1 77 ? -4.554 -3.071 0.264 1.00 96.50 77 TYR A N 1
ATOM 564 C CA . TYR A 1 77 ? -3.917 -3.539 -0.964 1.00 96.50 77 TYR A CA 1
ATOM 565 C C . TYR A 1 77 ? -3.355 -2.410 -1.821 1.00 96.50 77 TYR A C 1
ATOM 567 O O . TYR A 1 77 ? -3.790 -1.263 -1.730 1.00 96.50 77 TYR A O 1
ATOM 575 N N . LEU A 1 78 ? -2.377 -2.750 -2.659 1.00 95.69 78 LEU A N 1
ATOM 576 C CA . LEU A 1 78 ? -1.788 -1.836 -3.639 1.00 95.69 78 LEU A CA 1
ATOM 577 C C . LEU A 1 78 ? -2.536 -1.916 -4.965 1.00 95.69 78 LEU A C 1
ATOM 579 O O . LEU A 1 78 ? -2.754 -3.010 -5.461 1.00 95.69 78 LEU A O 1
ATOM 583 N N . ALA A 1 79 ? -2.873 -0.790 -5.582 1.00 93.44 79 ALA A N 1
ATOM 584 C CA . ALA A 1 79 ? -3.478 -0.763 -6.913 1.00 93.44 79 ALA A CA 1
ATOM 585 C C . ALA A 1 79 ? -2.860 0.344 -7.768 1.00 93.44 79 ALA A C 1
ATOM 587 O O . ALA A 1 79 ? -2.460 1.385 -7.250 1.00 93.44 79 ALA A O 1
ATOM 588 N N . LEU A 1 80 ? -2.798 0.150 -9.086 1.00 90.94 80 LEU A N 1
ATOM 589 C CA . LEU A 1 80 ? -2.472 1.259 -9.982 1.00 90.94 80 LEU A CA 1
ATOM 590 C C . LEU A 1 80 ? -3.622 2.259 -9.988 1.00 90.94 80 LEU A C 1
ATOM 592 O O . LEU A 1 80 ? -4.783 1.884 -10.156 1.00 90.94 80 LEU A O 1
ATOM 596 N N . SER A 1 81 ? -3.279 3.533 -9.832 1.00 86.50 81 SER A N 1
ATOM 597 C CA . SER A 1 81 ? -4.240 4.608 -10.013 1.00 86.50 81 SER A CA 1
ATOM 598 C C . SER A 1 81 ? -4.705 4.674 -11.467 1.00 86.50 81 SER A C 1
ATOM 600 O O . SER A 1 81 ? -3.950 4.381 -12.396 1.00 86.50 81 SER A O 1
ATOM 602 N N . SER A 1 82 ? -5.934 5.145 -11.672 1.00 74.00 82 SER A N 1
ATOM 603 C CA . SER A 1 82 ? -6.437 5.498 -13.006 1.00 74.00 82 SER A CA 1
ATOM 604 C C . SER A 1 82 ? -5.788 6.769 -13.570 1.00 74.00 82 SER A C 1
ATOM 606 O O . SER A 1 82 ? -5.929 7.064 -14.758 1.00 74.00 82 SER A O 1
ATOM 608 N N . VAL A 1 83 ? -5.060 7.523 -12.738 1.00 72.38 83 VAL A N 1
ATOM 609 C CA . VAL A 1 83 ? -4.366 8.748 -13.135 1.00 72.38 83 VAL A CA 1
ATOM 610 C C . VAL A 1 83 ? -3.058 8.407 -13.855 1.00 72.38 83 VAL A C 1
ATOM 612 O O . VAL A 1 83 ? -2.113 7.884 -13.265 1.00 72.38 83 VAL A O 1
ATOM 615 N N . SER A 1 84 ? -2.980 8.753 -15.141 1.00 70.81 84 SER A N 1
ATOM 616 C CA . SER A 1 84 ? -1.746 8.654 -15.926 1.00 70.81 84 SER A CA 1
ATOM 617 C C . SER A 1 84 ? -0.830 9.844 -15.643 1.00 70.81 84 SER A C 1
ATOM 619 O O . SER A 1 84 ? -1.210 10.987 -15.888 1.00 70.81 84 SER A O 1
ATOM 621 N N . LEU A 1 85 ? 0.401 9.576 -15.201 1.00 76.12 85 LEU A N 1
ATOM 622 C CA . LEU A 1 85 ? 1.413 10.607 -14.924 1.00 76.12 85 LEU A CA 1
ATOM 623 C C . LEU A 1 85 ? 2.557 10.639 -15.950 1.00 76.12 85 LEU A C 1
ATOM 625 O O . LEU A 1 85 ? 3.406 11.526 -15.903 1.00 76.12 85 LEU A O 1
ATOM 629 N N . GLY A 1 86 ? 2.576 9.701 -16.900 1.00 77.81 86 GLY A N 1
ATOM 630 C CA . GLY A 1 86 ? 3.551 9.644 -17.988 1.00 77.81 86 GLY A CA 1
ATOM 631 C C . GLY A 1 86 ? 4.016 8.222 -18.298 1.00 77.81 86 GLY A C 1
ATOM 632 O O . GLY A 1 86 ? 3.552 7.248 -17.716 1.00 77.81 86 GLY A O 1
ATOM 633 N N . ALA A 1 87 ? 4.970 8.093 -19.222 1.00 79.56 87 ALA A N 1
ATOM 634 C CA . ALA A 1 87 ? 5.456 6.787 -19.685 1.00 79.56 87 ALA A CA 1
ATOM 635 C C . ALA A 1 87 ? 6.310 6.024 -18.650 1.00 79.56 87 ALA A C 1
ATOM 637 O O . ALA A 1 87 ? 6.406 4.799 -18.707 1.00 79.56 87 ALA A O 1
ATOM 638 N N . ASN A 1 88 ? 6.937 6.744 -17.714 1.00 86.31 88 ASN A N 1
ATOM 639 C CA . ASN A 1 88 ? 7.799 6.181 -16.667 1.00 86.31 88 ASN A CA 1
ATOM 640 C C . ASN A 1 88 ? 7.305 6.504 -15.254 1.00 86.31 88 ASN A C 1
ATOM 642 O O . ASN A 1 88 ? 7.912 6.057 -14.291 1.00 86.31 88 ASN A O 1
ATOM 646 N N . VAL A 1 89 ? 6.234 7.283 -15.119 1.00 87.50 89 VAL A N 1
ATOM 647 C CA . VAL A 1 89 ? 5.728 7.734 -13.824 1.00 87.50 89 VAL A CA 1
ATOM 648 C C . VAL A 1 89 ? 4.287 7.281 -13.695 1.00 87.50 89 VAL A C 1
ATOM 650 O O . VAL A 1 89 ? 3.480 7.515 -14.593 1.00 87.50 89 VAL A O 1
ATOM 653 N N . PHE A 1 90 ? 3.968 6.646 -12.576 1.00 87.94 90 PHE A N 1
ATOM 654 C CA . PHE A 1 90 ? 2.613 6.228 -12.248 1.00 87.94 90 PHE A CA 1
ATOM 655 C C . PHE A 1 90 ? 2.308 6.523 -10.784 1.00 87.94 90 PHE A C 1
ATOM 657 O O . PHE A 1 90 ? 3.207 6.699 -9.959 1.00 87.94 90 PHE A O 1
ATOM 664 N N . GLN A 1 91 ? 1.020 6.591 -10.470 1.00 91.12 91 GLN A N 1
ATOM 665 C CA . GLN A 1 91 ? 0.547 6.671 -9.099 1.00 91.12 91 GLN A CA 1
ATOM 666 C C . GLN A 1 91 ? 0.130 5.276 -8.633 1.00 91.12 91 GLN A C 1
ATOM 668 O O . GLN A 1 91 ? -0.581 4.556 -9.339 1.00 91.12 91 GLN A O 1
ATOM 673 N N . LEU A 1 92 ? 0.596 4.901 -7.446 1.00 92.50 92 LEU A N 1
ATOM 674 C CA . LEU A 1 92 ? 0.237 3.666 -6.769 1.00 92.50 92 LEU A CA 1
ATOM 675 C C . LEU A 1 92 ? -0.635 4.007 -5.564 1.00 92.50 92 LEU A C 1
ATOM 677 O O . LEU A 1 92 ? -0.192 4.685 -4.634 1.00 92.50 92 LEU A O 1
ATOM 681 N N . ASP A 1 93 ? -1.867 3.528 -5.592 1.00 93.62 93 ASP A N 1
ATOM 682 C CA . ASP A 1 93 ? -2.849 3.720 -4.541 1.00 93.62 93 ASP A CA 1
ATOM 683 C C . ASP A 1 93 ? -2.689 2.627 -3.479 1.00 93.62 93 ASP A C 1
ATOM 685 O O . ASP A 1 93 ? -2.572 1.440 -3.788 1.00 93.62 93 ASP A O 1
ATOM 689 N N . ILE A 1 94 ? -2.754 3.026 -2.213 1.00 95.00 94 ILE A N 1
ATOM 690 C CA . ILE A 1 94 ? -2.982 2.138 -1.077 1.00 95.00 94 ILE A CA 1
ATOM 691 C C . ILE A 1 94 ? -4.471 2.196 -0.771 1.00 95.00 94 ILE A C 1
ATOM 693 O O . ILE A 1 94 ? -4.998 3.228 -0.345 1.00 95.00 94 ILE A O 1
ATOM 697 N N . ARG A 1 95 ? -5.163 1.089 -1.018 1.00 94.75 95 ARG A N 1
ATOM 698 C CA . ARG A 1 95 ? -6.617 0.979 -0.920 1.00 94.75 95 ARG A CA 1
ATOM 699 C C . ARG A 1 95 ? -7.018 0.057 0.220 1.00 94.75 95 ARG A C 1
ATOM 701 O O . A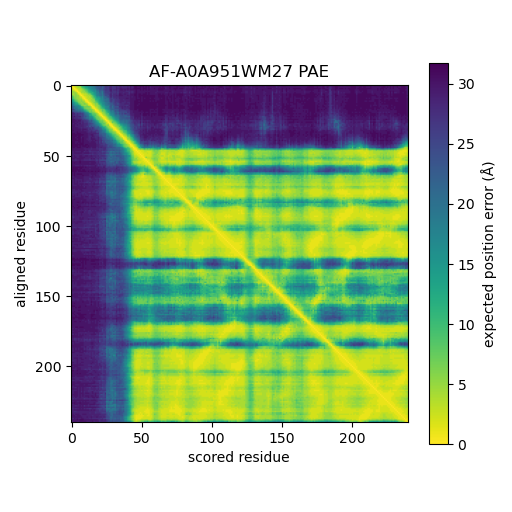RG A 1 95 ? -6.236 -0.774 0.669 1.00 94.75 95 ARG A O 1
ATOM 708 N N . ILE A 1 96 ? -8.252 0.215 0.673 1.00 93.50 96 ILE A N 1
ATOM 709 C CA . ILE A 1 96 ? -8.882 -0.587 1.716 1.00 93.50 96 ILE A CA 1
ATOM 710 C C . ILE A 1 96 ? -10.231 -1.111 1.214 1.00 93.50 96 ILE A C 1
ATOM 712 O O . ILE A 1 96 ? -10.994 -0.371 0.584 1.00 93.50 96 ILE A O 1
ATOM 716 N N . LYS A 1 97 ? -10.515 -2.398 1.438 1.00 93.75 97 LYS A N 1
ATOM 717 C CA . LYS A 1 97 ? -11.754 -3.068 1.015 1.00 93.75 97 LYS A CA 1
ATOM 718 C C . LYS A 1 97 ? -12.561 -3.476 2.236 1.00 93.75 97 LYS A C 1
ATOM 720 O O . LYS A 1 97 ? -12.201 -4.430 2.915 1.00 93.75 97 LYS A O 1
ATOM 725 N N . ASP A 1 98 ? -13.666 -2.775 2.467 1.00 90.62 98 ASP A N 1
ATOM 726 C CA . ASP A 1 98 ? -14.725 -3.174 3.401 1.00 90.62 98 ASP A CA 1
ATOM 727 C C . ASP A 1 98 ? -14.244 -3.541 4.808 1.00 90.62 98 ASP A C 1
ATOM 729 O O . ASP A 1 98 ? -14.736 -4.496 5.407 1.00 90.62 98 ASP A O 1
ATOM 733 N N . LEU A 1 99 ? -13.286 -2.782 5.351 1.00 89.38 99 LEU A N 1
ATOM 734 C CA . LEU A 1 99 ? -12.852 -2.994 6.727 1.00 89.38 99 LEU A CA 1
ATOM 735 C C . LEU A 1 99 ? -13.857 -2.349 7.680 1.00 89.38 99 LEU A C 1
ATOM 737 O O . LEU A 1 99 ? -13.840 -1.134 7.892 1.00 89.38 99 LEU A O 1
ATOM 741 N N . ASP A 1 100 ? -14.718 -3.175 8.263 1.00 87.88 100 ASP A N 1
ATOM 742 C CA . ASP A 1 100 ? -15.582 -2.789 9.371 1.00 87.88 100 ASP A CA 1
ATOM 743 C C . ASP A 1 100 ? -14.852 -3.002 10.693 1.00 87.88 100 ASP A C 1
ATOM 745 O O . ASP A 1 100 ? -14.608 -4.124 11.135 1.00 87.88 100 ASP A O 1
ATOM 749 N N . THR A 1 101 ? -14.497 -1.894 11.326 1.00 79.56 101 THR A N 1
ATOM 750 C CA . THR A 1 101 ? -13.728 -1.908 12.569 1.00 79.56 101 THR A CA 1
ATOM 751 C C . THR A 1 101 ? -14.582 -2.115 13.821 1.00 79.56 101 THR A C 1
ATOM 753 O O . THR A 1 101 ? -14.043 -2.260 14.920 1.00 79.56 101 THR A O 1
ATOM 756 N N . GLY A 1 102 ? -15.915 -2.135 13.701 1.00 80.25 102 GLY A N 1
ATOM 757 C CA . GLY A 1 102 ? -16.794 -2.140 14.868 1.00 80.25 102 GLY A CA 1
ATOM 758 C C . GLY A 1 102 ? -16.507 -0.929 15.763 1.00 80.25 102 GLY A C 1
ATOM 759 O O . GLY A 1 102 ? -16.555 0.210 15.310 1.00 80.25 102 GLY A O 1
ATOM 760 N N . SER A 1 103 ? -16.192 -1.157 17.036 1.00 74.56 103 SER A N 1
ATOM 761 C CA . SER A 1 103 ? -15.753 -0.099 17.958 1.00 74.56 103 SER A CA 1
ATOM 762 C C . SER A 1 103 ? -14.265 0.267 17.837 1.00 74.56 103 SER A C 1
ATOM 764 O O . SER A 1 103 ? -13.851 1.262 18.419 1.00 74.56 103 SER A O 1
ATOM 766 N N . ASN A 1 104 ? -13.459 -0.506 17.102 1.00 79.44 104 ASN A N 1
ATOM 767 C CA . ASN A 1 104 ? -11.993 -0.464 17.164 1.00 79.44 104 ASN A CA 1
ATOM 768 C C . ASN A 1 104 ? -11.381 0.180 15.917 1.00 79.44 104 ASN A C 1
ATOM 770 O O . ASN A 1 104 ? -10.792 -0.505 15.083 1.00 79.44 104 ASN A O 1
ATOM 774 N N . GLN A 1 105 ? -11.533 1.494 15.781 1.00 85.19 105 GLN A N 1
ATOM 775 C CA . GLN A 1 105 ? -11.061 2.237 14.608 1.00 85.19 105 GLN A CA 1
ATOM 776 C C . GLN A 1 105 ? -9.551 2.172 14.410 1.00 85.19 105 GLN A C 1
ATOM 778 O O . GLN A 1 105 ? -8.797 2.062 15.375 1.00 85.19 105 GLN A O 1
ATOM 783 N N . ILE A 1 106 ? -9.118 2.336 13.156 1.00 87.94 106 ILE A N 1
ATOM 784 C CA . ILE A 1 106 ? -7.704 2.543 12.850 1.00 87.94 106 ILE A CA 1
ATOM 785 C C . ILE A 1 106 ? -7.306 3.930 13.359 1.00 87.94 106 ILE A C 1
ATOM 787 O O . ILE A 1 106 ? -7.784 4.948 12.853 1.00 87.94 106 ILE A O 1
ATOM 791 N N . TYR A 1 107 ? -6.419 3.941 14.344 1.00 87.69 107 TYR A N 1
ATOM 792 C CA . TYR A 1 107 ? -5.835 5.130 14.947 1.00 87.69 107 TYR A CA 1
ATOM 793 C C . TYR A 1 107 ? -4.411 5.378 14.452 1.00 87.69 107 TYR A C 1
ATOM 795 O O . TYR A 1 107 ? -4.018 6.525 14.248 1.00 87.69 107 TYR A O 1
ATOM 803 N N . ASP A 1 108 ? -3.656 4.305 14.220 1.00 89.19 108 ASP A N 1
ATOM 804 C CA . ASP A 1 108 ? -2.316 4.366 13.653 1.00 89.19 108 ASP A CA 1
ATOM 805 C C . ASP A 1 108 ? -2.152 3.314 12.551 1.00 89.19 108 ASP A C 1
ATOM 807 O O . ASP A 1 108 ? -2.664 2.195 12.645 1.00 89.19 108 ASP A O 1
ATOM 811 N N . LEU A 1 109 ? -1.480 3.700 11.473 1.00 91.94 109 LEU A N 1
ATOM 812 C CA . LEU A 1 109 ? -1.287 2.889 10.277 1.00 91.94 109 LEU A CA 1
ATOM 813 C C . LEU A 1 109 ? 0.162 3.026 9.789 1.00 91.94 109 LEU A C 1
ATOM 815 O O . LEU A 1 109 ? 0.414 3.694 8.778 1.00 91.94 109 LEU A O 1
ATOM 819 N N . PRO A 1 110 ? 1.132 2.428 10.504 1.00 92.94 110 PRO A N 1
ATOM 820 C CA . PRO A 1 110 ? 2.473 2.253 9.973 1.00 92.94 110 PRO A CA 1
ATOM 821 C C . PRO A 1 110 ? 2.423 1.266 8.803 1.00 92.94 110 PRO A C 1
ATOM 823 O O . PRO A 1 110 ? 1.924 0.148 8.935 1.00 92.94 110 PRO A O 1
ATOM 826 N N . LEU A 1 111 ? 2.944 1.672 7.650 1.00 93.56 111 LEU A N 1
ATOM 827 C CA . LEU A 1 111 ? 3.108 0.829 6.471 1.00 93.56 111 LEU A CA 1
ATOM 828 C C . LEU A 1 111 ? 4.549 0.926 5.989 1.00 93.56 111 LEU A C 1
ATOM 830 O O . LEU A 1 111 ? 5.119 2.013 5.893 1.00 93.56 111 LEU A O 1
ATOM 834 N N . LEU A 1 112 ? 5.118 -0.212 5.611 1.00 92.25 112 LEU A N 1
ATOM 835 C CA . LEU A 1 112 ? 6.423 -0.269 4.974 1.00 92.25 112 LEU A CA 1
ATOM 836 C C . LEU A 1 112 ? 6.280 -0.936 3.613 1.00 92.25 112 LEU A C 1
ATOM 838 O O . LEU A 1 112 ? 6.043 -2.141 3.521 1.00 92.25 112 LEU A O 1
ATOM 842 N N . LEU A 1 113 ? 6.428 -0.150 2.549 1.00 93.75 113 LEU A N 1
ATOM 843 C CA . LEU A 1 113 ? 6.456 -0.679 1.194 1.00 93.75 113 LEU A CA 1
ATOM 844 C C . LEU A 1 113 ? 7.859 -1.172 0.863 1.00 93.75 113 LEU A C 1
ATOM 846 O O . LEU A 1 113 ? 8.839 -0.452 1.048 1.00 93.75 113 LEU A O 1
ATOM 850 N N . ARG A 1 114 ? 7.937 -2.381 0.317 1.00 92.25 114 ARG A N 1
ATOM 851 C CA . ARG A 1 114 ? 9.150 -2.987 -0.223 1.00 92.25 114 ARG A CA 1
ATOM 852 C C . ARG A 1 114 ? 9.043 -3.070 -1.740 1.00 92.25 114 ARG A C 1
ATOM 854 O O . ARG A 1 114 ? 8.010 -3.469 -2.276 1.00 92.25 114 ARG A O 1
ATOM 861 N N . TYR A 1 115 ? 10.124 -2.721 -2.429 1.00 92.25 115 TYR A N 1
ATOM 862 C CA . TYR A 1 115 ? 10.220 -2.740 -3.891 1.00 92.25 115 TYR A CA 1
ATOM 863 C C . TYR A 1 115 ? 11.661 -3.011 -4.353 1.00 92.25 115 TYR A C 1
ATOM 865 O O . TYR A 1 115 ? 12.578 -3.092 -3.535 1.00 92.25 115 TYR A O 1
ATOM 873 N N . ASN A 1 116 ? 11.885 -3.161 -5.663 1.00 91.19 116 ASN A N 1
ATOM 874 C CA . ASN A 1 116 ? 13.234 -3.224 -6.235 1.00 91.19 116 ASN A CA 1
ATOM 875 C C . ASN A 1 116 ? 13.741 -1.814 -6.586 1.00 91.19 116 ASN A C 1
ATOM 877 O O . ASN A 1 116 ? 13.270 -1.218 -7.557 1.00 91.19 116 ASN A O 1
ATOM 881 N N . ARG A 1 117 ? 14.725 -1.296 -5.839 1.00 89.81 117 ARG A N 1
ATOM 882 C CA . ARG A 1 117 ? 15.243 0.079 -5.999 1.00 89.81 117 ARG A CA 1
ATOM 883 C C . ARG A 1 117 ? 16.026 0.331 -7.286 1.00 89.81 117 ARG A C 1
ATOM 885 O O . ARG A 1 117 ? 16.235 1.479 -7.655 1.00 89.81 117 ARG A O 1
ATOM 892 N N . ASN A 1 118 ? 16.470 -0.723 -7.970 1.00 90.06 118 ASN A N 1
ATOM 893 C CA . ASN A 1 118 ? 17.127 -0.581 -9.271 1.00 90.06 118 ASN A CA 1
ATOM 894 C C . ASN A 1 118 ? 16.112 -0.413 -10.408 1.00 90.06 118 ASN A C 1
ATOM 896 O O . ASN A 1 118 ? 16.482 -0.003 -11.504 1.00 90.06 118 ASN A O 1
ATOM 900 N N . VAL A 1 119 ? 14.848 -0.765 -10.161 1.00 92.06 119 VAL A N 1
ATOM 901 C CA . VAL A 1 119 ? 13.770 -0.730 -11.156 1.00 92.06 119 VAL A CA 1
ATOM 902 C C . VAL A 1 119 ? 12.813 0.419 -10.876 1.00 92.06 119 VAL A C 1
ATOM 904 O O . VAL A 1 119 ? 12.392 1.096 -11.810 1.00 92.06 119 VAL A O 1
ATOM 907 N N . LEU A 1 120 ? 12.484 0.647 -9.605 1.00 91.81 120 LEU A N 1
ATOM 908 C CA . LEU A 1 120 ? 11.516 1.639 -9.156 1.00 91.81 120 LEU A CA 1
ATOM 909 C C . LEU A 1 120 ? 12.159 2.614 -8.172 1.00 91.81 120 LEU A C 1
ATOM 911 O O . LEU A 1 120 ? 13.040 2.241 -7.402 1.00 91.81 120 LEU A O 1
ATOM 915 N N . ARG A 1 121 ? 11.654 3.846 -8.147 1.00 90.06 121 ARG A N 1
ATOM 916 C CA . ARG A 1 121 ? 11.913 4.833 -7.097 1.00 90.06 121 ARG A CA 1
ATOM 917 C C . ARG A 1 121 ? 10.596 5.455 -6.669 1.00 90.06 121 ARG A C 1
ATOM 919 O O . ARG A 1 121 ? 9.911 6.051 -7.499 1.00 90.06 121 ARG A O 1
ATOM 926 N N . ILE A 1 122 ? 10.268 5.353 -5.387 1.00 89.00 122 ILE A N 1
ATOM 927 C CA . ILE A 1 122 ? 9.137 6.091 -4.822 1.00 89.00 122 ILE A CA 1
ATOM 928 C C . ILE A 1 122 ? 9.604 7.524 -4.557 1.00 89.00 122 ILE A C 1
ATOM 930 O O . ILE A 1 122 ? 10.652 7.737 -3.946 1.00 89.00 122 ILE A O 1
ATOM 934 N N . VAL A 1 123 ? 8.875 8.503 -5.091 1.00 83.62 123 VAL A N 1
ATOM 935 C CA . VAL A 1 123 ? 9.219 9.925 -4.967 1.00 83.62 123 VAL A CA 1
ATOM 936 C C . VAL A 1 123 ? 8.917 10.385 -3.541 1.00 83.62 123 VAL A C 1
ATOM 938 O O . VAL A 1 123 ? 7.811 10.178 -3.044 1.00 83.62 123 VAL A O 1
ATOM 941 N N . ASP A 1 124 ? 9.914 10.974 -2.880 1.00 71.75 124 ASP A N 1
ATOM 942 C CA . ASP A 1 124 ? 9.797 11.492 -1.516 1.00 71.75 124 ASP A CA 1
ATOM 943 C C . ASP A 1 124 ? 9.384 12.971 -1.509 1.00 71.75 124 ASP A C 1
ATOM 945 O O . ASP A 1 124 ? 9.691 13.742 -2.420 1.00 71.75 124 ASP A O 1
ATOM 949 N N . SER A 1 125 ? 8.742 13.366 -0.417 1.00 58.06 125 SER A N 1
ATOM 950 C CA . SER A 1 125 ? 8.401 14.733 -0.041 1.00 58.06 125 SER A CA 1
ATOM 951 C C . SER A 1 125 ? 9.608 15.674 0.080 1.00 58.06 125 SER A C 1
ATOM 953 O O . SER A 1 125 ? 9.444 16.883 -0.088 1.00 58.06 125 SER A O 1
ATOM 955 N N . SER A 1 126 ? 10.817 15.147 0.318 1.00 54.53 126 SER A N 1
ATOM 956 C CA . SER A 1 126 ? 12.044 15.948 0.444 1.00 54.53 126 SER A CA 1
ATOM 957 C C . SER A 1 126 ? 12.483 16.636 -0.856 1.00 54.53 126 SER A C 1
ATOM 959 O O . SER A 1 126 ? 13.254 17.590 -0.793 1.00 54.53 126 SER A O 1
ATOM 961 N N . ASP A 1 127 ? 11.968 16.205 -2.014 1.00 47.12 127 ASP A N 1
ATOM 962 C CA . ASP A 1 127 ? 12.303 16.754 -3.339 1.00 47.12 127 ASP A CA 1
ATOM 963 C C . ASP A 1 127 ? 11.324 17.857 -3.817 1.00 47.12 127 ASP A C 1
ATOM 965 O O . ASP A 1 127 ? 11.118 18.051 -5.014 1.00 47.12 127 ASP A O 1
ATOM 969 N N . ASN A 1 128 ? 10.751 18.636 -2.888 1.00 43.50 128 ASN A N 1
ATOM 970 C CA . ASN A 1 128 ? 10.017 19.890 -3.151 1.00 43.50 128 ASN A CA 1
ATOM 971 C C . ASN A 1 128 ? 8.839 19.799 -4.151 1.00 43.50 128 ASN A C 1
ATOM 973 O O . ASN A 1 128 ? 8.840 20.519 -5.150 1.00 43.50 128 ASN A O 1
ATOM 977 N N . ASN A 1 129 ? 7.816 18.974 -3.853 1.00 44.12 129 ASN A N 1
ATOM 978 C CA . ASN A 1 129 ? 6.368 19.259 -4.077 1.00 44.12 129 ASN A CA 1
ATOM 979 C C . ASN A 1 129 ? 5.455 18.026 -4.239 1.00 44.12 129 ASN A C 1
ATOM 981 O O . ASN A 1 129 ? 4.315 18.174 -4.678 1.00 44.12 129 ASN A O 1
ATOM 985 N N . ILE A 1 130 ? 5.875 16.814 -3.869 1.00 50.38 130 ILE A N 1
ATOM 986 C CA . ILE A 1 130 ? 4.945 15.673 -3.845 1.00 50.38 130 ILE A CA 1
ATOM 987 C C . ILE A 1 130 ? 4.901 15.082 -2.440 1.00 50.38 130 ILE A C 1
ATOM 989 O O . ILE A 1 130 ? 5.679 14.209 -2.069 1.00 50.38 130 ILE A O 1
ATOM 993 N N . SER A 1 131 ? 3.970 15.609 -1.646 1.00 62.28 131 SER A N 1
ATOM 994 C CA . SER A 1 131 ? 3.470 14.962 -0.437 1.00 62.28 131 SER A CA 1
ATOM 995 C C . SER A 1 131 ? 2.681 13.710 -0.820 1.00 62.28 131 SER A C 1
ATOM 997 O O . SER A 1 131 ? 2.068 13.672 -1.889 1.00 62.28 131 SER A O 1
ATOM 999 N N . LEU A 1 132 ? 2.643 12.713 0.068 1.00 77.94 132 LEU A N 1
ATOM 1000 C CA . LEU A 1 132 ? 1.653 11.634 0.013 1.00 77.94 132 LEU A CA 1
ATOM 1001 C C . LEU A 1 132 ? 0.282 12.196 -0.389 1.00 77.94 132 LEU A C 1
ATOM 1003 O O . LEU A 1 132 ? -0.183 13.180 0.191 1.00 77.94 132 LEU A O 1
ATOM 1007 N N . ILE A 1 133 ? -0.345 11.598 -1.401 1.00 81.12 133 ILE A N 1
ATOM 1008 C CA . ILE A 1 133 ? -1.641 12.063 -1.895 1.00 81.12 133 ILE A CA 1
ATOM 1009 C C . ILE A 1 133 ? -2.703 11.337 -1.091 1.00 81.12 133 ILE A C 1
ATOM 1011 O O . ILE A 1 133 ? -2.931 10.147 -1.292 1.00 81.12 133 ILE A O 1
ATOM 1015 N N . GLU A 1 134 ? -3.345 12.025 -0.160 1.00 81.69 134 GLU A N 1
ATOM 1016 C CA . GLU A 1 134 ? -4.438 11.416 0.588 1.00 81.69 134 GLU A CA 1
ATOM 1017 C C . GLU A 1 134 ? -5.635 11.096 -0.300 1.00 81.69 134 GLU A C 1
ATOM 1019 O O . GLU A 1 134 ? -5.966 11.830 -1.233 1.00 81.69 134 GLU A O 1
ATOM 1024 N N . GLY A 1 135 ? -6.315 10.003 0.035 1.00 80.12 135 GLY A N 1
ATOM 1025 C CA . GLY A 1 135 ? -7.607 9.697 -0.546 1.00 80.12 135 GLY A CA 1
ATOM 1026 C C . GLY A 1 135 ? -8.692 10.693 -0.135 1.00 80.12 135 GLY A C 1
ATOM 1027 O O . GLY A 1 135 ? -8.490 11.607 0.667 1.00 80.12 135 GLY A O 1
ATOM 1028 N N . THR A 1 136 ? -9.888 10.490 -0.684 1.00 78.69 136 THR A N 1
ATOM 1029 C CA . THR A 1 136 ? -11.044 11.357 -0.413 1.00 78.69 136 THR A CA 1
ATOM 1030 C C . THR A 1 136 ? -11.382 11.433 1.080 1.00 78.69 136 THR A C 1
ATOM 1032 O O . THR A 1 136 ? -11.120 10.497 1.843 1.00 78.69 136 THR A O 1
ATOM 1035 N N . GLU A 1 137 ? -12.018 12.534 1.494 1.00 69.75 137 GLU A N 1
ATOM 1036 C CA . GLU A 1 137 ? -12.323 12.810 2.904 1.00 69.75 137 GLU A CA 1
ATOM 1037 C C . GLU A 1 137 ? -13.081 11.671 3.590 1.00 69.75 137 GLU A C 1
ATOM 1039 O O . GLU A 1 137 ? -12.799 11.355 4.739 1.00 69.75 137 GLU A O 1
ATOM 1044 N N . ASN A 1 138 ? -13.970 10.996 2.861 1.00 66.94 138 ASN A N 1
ATOM 1045 C CA . ASN A 1 138 ? -14.807 9.917 3.384 1.00 66.94 138 ASN A CA 1
ATOM 1046 C C . ASN A 1 138 ? -14.036 8.612 3.635 1.00 66.94 138 ASN A C 1
ATOM 1048 O O . ASN A 1 138 ? -14.557 7.711 4.293 1.00 66.94 138 ASN A O 1
ATOM 1052 N N . VAL A 1 139 ? -12.790 8.501 3.163 1.00 67.88 139 VAL A N 1
ATOM 1053 C CA . VAL A 1 139 ? -11.986 7.266 3.219 1.00 67.88 139 VAL A CA 1
ATOM 1054 C C . VAL A 1 139 ? -10.700 7.442 4.025 1.00 67.88 139 VAL A C 1
ATOM 1056 O O . VAL A 1 139 ? -10.291 6.512 4.718 1.00 67.88 139 VAL A O 1
ATOM 1059 N N . ARG A 1 140 ? -10.090 8.636 4.018 1.00 71.81 140 ARG A N 1
ATOM 1060 C CA . ARG A 1 140 ? -8.870 8.914 4.798 1.00 71.81 140 ARG A CA 1
ATOM 1061 C C . ARG A 1 140 ? -9.098 8.727 6.302 1.00 71.81 140 ARG A C 1
ATOM 1063 O O . ARG A 1 140 ? -10.186 9.029 6.802 1.00 71.81 140 ARG A O 1
ATOM 1070 N N . LEU A 1 141 ? -8.074 8.284 7.039 1.00 72.25 141 LEU A N 1
ATOM 1071 C CA . LEU A 1 141 ? -8.176 8.081 8.493 1.00 72.25 141 LEU A CA 1
ATOM 1072 C C . LEU A 1 141 ? -8.606 9.369 9.205 1.00 72.25 141 LEU A C 1
ATOM 1074 O O . LEU A 1 141 ? -9.571 9.353 9.962 1.00 72.25 141 LEU A O 1
ATOM 1078 N N . ARG A 1 142 ? -7.996 10.506 8.853 1.00 69.31 142 ARG A N 1
ATOM 1079 C CA . ARG A 1 142 ? -8.301 11.834 9.410 1.00 69.31 142 ARG A CA 1
ATOM 1080 C C . ARG A 1 142 ? -9.580 12.499 8.878 1.00 69.31 142 ARG A C 1
ATOM 1082 O O . ARG A 1 142 ? -9.648 13.721 8.759 1.00 69.31 142 ARG A O 1
ATOM 1089 N N . ALA A 1 143 ? -10.579 11.722 8.469 1.00 64.00 143 ALA A N 1
ATOM 1090 C CA . ALA A 1 143 ? -11.841 12.276 7.982 1.00 64.00 143 ALA A CA 1
ATOM 1091 C C . ALA A 1 143 ? -12.413 13.255 9.011 1.00 64.00 143 ALA A C 1
ATOM 1093 O O . ALA A 1 143 ? -12.571 12.899 10.176 1.00 64.00 143 ALA A O 1
ATOM 1094 N N . TYR A 1 144 ? -12.692 14.485 8.579 1.00 60.59 144 TYR A N 1
ATOM 1095 C CA . TYR A 1 144 ? -13.238 15.560 9.418 1.00 60.59 144 TYR A CA 1
ATOM 1096 C C . TYR A 1 144 ? -12.348 16.032 10.582 1.00 60.59 144 TYR A C 1
ATOM 1098 O O . TYR A 1 144 ? -12.789 16.849 11.389 1.00 60.59 144 TYR A O 1
ATOM 1106 N N . LEU A 1 145 ? -11.095 15.572 10.656 1.00 61.62 145 LEU A N 1
ATOM 1107 C CA . LEU A 1 145 ? -10.094 16.142 11.548 1.00 61.62 145 LEU A CA 1
ATOM 1108 C C . LEU A 1 145 ? -9.337 17.258 10.833 1.00 61.62 145 LEU A C 1
ATOM 1110 O O . LEU A 1 145 ? -8.966 17.139 9.663 1.00 61.62 145 LEU A O 1
ATOM 1114 N N . ASP A 1 146 ? -9.079 18.334 11.567 1.00 63.62 146 ASP A N 1
ATOM 1115 C CA . ASP A 1 146 ? 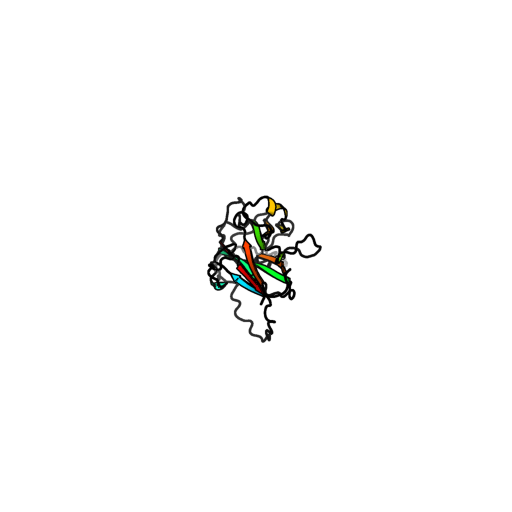-8.138 19.360 11.135 1.00 63.62 146 ASP A CA 1
ATOM 1116 C C . ASP A 1 146 ? -6.763 18.703 10.885 1.00 63.62 146 ASP A C 1
ATOM 1118 O O . ASP A 1 146 ? -6.318 17.903 11.719 1.00 63.62 146 ASP A O 1
ATOM 1122 N N . PRO A 1 147 ? -6.088 19.008 9.760 1.00 63.22 147 PRO A N 1
ATOM 1123 C CA . PRO A 1 147 ? -4.760 18.506 9.433 1.00 63.22 147 PRO A CA 1
ATOM 1124 C C . PRO A 1 147 ? -3.738 18.510 10.569 1.00 63.22 147 PRO A C 1
ATOM 1126 O O . PRO A 1 147 ? -2.898 17.619 10.603 1.00 63.22 147 PRO A O 1
ATOM 1129 N N . GLN A 1 148 ? -3.812 19.457 11.509 1.00 60.94 148 GLN A N 1
ATOM 1130 C CA . GLN A 1 148 ? -2.906 19.506 12.664 1.00 60.94 148 GLN A CA 1
ATOM 1131 C C . GLN A 1 148 ? -3.056 18.318 13.635 1.00 60.94 148 GLN A C 1
ATOM 1133 O O . GLN A 1 148 ? -2.163 18.063 14.442 1.00 60.94 148 GLN A O 1
ATOM 1138 N N . PHE A 1 149 ? -4.178 17.591 13.575 1.00 59.97 149 PHE A N 1
ATOM 1139 C CA . PHE A 1 149 ? -4.465 16.435 14.430 1.00 59.97 149 PHE A CA 1
ATOM 1140 C C . PHE A 1 149 ? -4.217 15.089 13.747 1.00 59.97 149 PHE A C 1
ATOM 1142 O O . PHE A 1 149 ? -4.669 14.047 14.226 1.00 59.97 149 PHE A O 1
ATOM 1149 N N . ALA A 1 150 ? -3.504 15.100 12.627 1.00 62.34 150 ALA A N 1
ATOM 1150 C CA . ALA A 1 150 ? -3.086 13.898 11.940 1.00 62.34 150 ALA A CA 1
ATOM 1151 C C . ALA A 1 150 ? -1.647 14.053 11.464 1.00 62.34 150 ALA A C 1
ATOM 1153 O O . ALA A 1 150 ? -1.260 15.083 10.916 1.00 62.34 150 ALA A O 1
ATOM 1154 N N . ILE A 1 151 ? -0.856 13.010 11.668 1.00 70.88 151 ILE A N 1
ATOM 1155 C CA . ILE A 1 151 ? 0.504 12.940 11.155 1.00 70.88 151 ILE A CA 1
ATOM 1156 C C . ILE A 1 151 ? 0.454 12.045 9.929 1.00 70.88 151 ILE A C 1
ATOM 1158 O O . ILE A 1 151 ? 0.076 10.882 10.038 1.00 70.88 151 ILE A O 1
ATOM 1162 N N . LEU A 1 152 ? 0.828 12.596 8.776 1.00 74.62 152 LEU A N 1
ATOM 1163 C CA . LEU A 1 152 ? 1.050 11.838 7.554 1.00 74.62 152 LEU A CA 1
ATOM 1164 C C . LEU A 1 152 ? 2.478 12.087 7.082 1.00 74.62 152 LEU A C 1
ATOM 1166 O O . LEU A 1 152 ? 2.827 13.200 6.691 1.00 74.62 152 LEU A O 1
ATOM 1170 N N . VAL A 1 153 ? 3.304 11.049 7.136 1.00 78.75 153 VAL A N 1
ATOM 1171 C CA . VAL A 1 153 ? 4.716 11.113 6.748 1.00 78.75 153 VAL A CA 1
ATOM 1172 C C . VAL A 1 153 ? 5.003 9.978 5.786 1.00 78.75 153 VAL A C 1
ATOM 1174 O O . VAL A 1 153 ? 4.617 8.841 6.039 1.00 78.75 153 VAL A O 1
ATOM 1177 N N . GLY A 1 154 ? 5.696 10.290 4.697 1.00 79.62 154 GLY A N 1
ATOM 1178 C CA . GLY A 1 154 ? 6.219 9.321 3.745 1.00 79.62 154 GLY A CA 1
ATOM 1179 C C . GLY A 1 154 ? 7.697 9.592 3.554 1.00 79.62 154 GLY A C 1
ATOM 1180 O O . GLY A 1 154 ? 8.055 10.751 3.360 1.00 79.62 154 GLY A O 1
ATOM 1181 N N . ARG A 1 155 ? 8.543 8.564 3.654 1.00 82.06 155 ARG A N 1
ATOM 1182 C CA . ARG A 1 155 ? 9.984 8.713 3.427 1.00 82.06 155 ARG A CA 1
ATOM 1183 C C . ARG A 1 155 ? 10.624 7.458 2.856 1.00 82.06 155 ARG A C 1
ATOM 1185 O O . ARG A 1 155 ? 10.264 6.346 3.250 1.00 82.06 155 ARG A O 1
ATOM 1192 N N . ASN A 1 156 ? 11.620 7.626 1.993 1.00 78.38 156 ASN A N 1
ATOM 1193 C CA . ASN A 1 156 ? 12.522 6.525 1.658 1.00 78.38 156 ASN A CA 1
ATOM 1194 C C . ASN A 1 156 ? 13.425 6.225 2.866 1.00 78.38 156 ASN A C 1
ATOM 1196 O O . ASN A 1 156 ? 14.028 7.133 3.435 1.00 78.38 156 ASN A O 1
ATOM 1200 N N . ASP A 1 157 ? 13.514 4.958 3.271 1.00 68.62 157 ASP A N 1
ATOM 1201 C CA . ASP A 1 157 ? 14.356 4.543 4.399 1.00 68.62 157 ASP A CA 1
ATOM 1202 C C . ASP A 1 157 ? 15.594 3.787 3.903 1.00 68.62 157 ASP A C 1
ATOM 1204 O O . ASP A 1 157 ? 15.638 2.556 3.835 1.00 68.62 157 ASP A O 1
ATOM 1208 N N . GLU A 1 158 ? 16.620 4.550 3.521 1.00 65.94 158 GLU A N 1
ATOM 1209 C CA . GLU A 1 158 ? 17.904 4.003 3.068 1.00 65.94 158 GLU A CA 1
ATOM 1210 C C . GLU A 1 158 ? 18.693 3.329 4.205 1.00 65.94 158 GLU A C 1
ATOM 1212 O O . GLU A 1 158 ? 19.541 2.475 3.946 1.00 65.94 158 GLU A O 1
ATOM 1217 N N . ASN A 1 159 ? 18.395 3.661 5.468 1.00 58.12 159 ASN A N 1
ATOM 1218 C CA . ASN A 1 159 ? 19.081 3.113 6.640 1.00 58.12 159 ASN A CA 1
ATOM 1219 C C . ASN A 1 159 ? 18.483 1.779 7.103 1.00 58.12 159 ASN A C 1
ATOM 1221 O O . ASN A 1 159 ? 19.208 0.951 7.662 1.00 58.12 159 ASN A O 1
ATOM 1225 N N . PHE A 1 160 ? 17.198 1.527 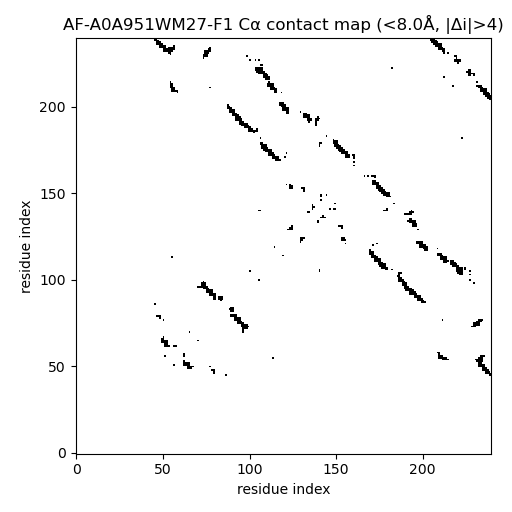6.831 1.00 62.12 160 PHE A N 1
ATOM 1226 C CA . PHE A 1 160 ? 16.545 0.240 7.096 1.00 62.12 160 PHE A CA 1
ATOM 1227 C C . PHE A 1 160 ? 17.247 -0.931 6.388 1.00 62.12 160 PHE A C 1
ATOM 1229 O O . PHE A 1 160 ? 17.267 -2.052 6.899 1.00 62.12 160 PHE A O 1
ATOM 1236 N N . LEU A 1 161 ? 17.913 -0.658 5.258 1.00 54.12 161 LEU A N 1
ATOM 1237 C CA . LEU A 1 161 ? 18.707 -1.630 4.499 1.00 54.12 161 LEU A CA 1
ATOM 1238 C C . LEU A 1 161 ? 19.833 -2.277 5.315 1.00 54.12 161 LEU A C 1
ATOM 1240 O O . LEU A 1 161 ? 20.188 -3.421 5.048 1.00 54.12 161 LEU A O 1
ATOM 1244 N N . ASN A 1 162 ? 20.372 -1.578 6.315 1.00 53.66 162 ASN A N 1
ATOM 1245 C CA . ASN A 1 162 ? 21.503 -2.070 7.104 1.00 53.66 162 ASN A CA 1
ATOM 1246 C C . ASN A 1 162 ? 21.080 -2.984 8.266 1.00 53.66 162 ASN A C 1
ATOM 1248 O O . ASN A 1 162 ? 21.918 -3.702 8.806 1.00 53.66 162 ASN A O 1
ATOM 1252 N N . ASN A 1 163 ? 19.797 -2.976 8.644 1.00 57.09 163 ASN A N 1
ATOM 1253 C CA . ASN A 1 163 ? 19.300 -3.668 9.838 1.00 57.09 163 ASN A CA 1
ATOM 1254 C C . ASN A 1 163 ? 18.445 -4.908 9.528 1.00 57.09 163 ASN A C 1
ATOM 1256 O O . ASN A 1 163 ? 18.143 -5.676 10.440 1.00 57.09 163 ASN A O 1
ATOM 1260 N N . PHE A 1 164 ? 18.071 -5.135 8.264 1.00 61.34 164 PHE A N 1
ATOM 1261 C CA . PHE A 1 164 ? 17.275 -6.295 7.855 1.00 61.34 164 PHE A CA 1
ATOM 1262 C C . PHE A 1 164 ? 18.141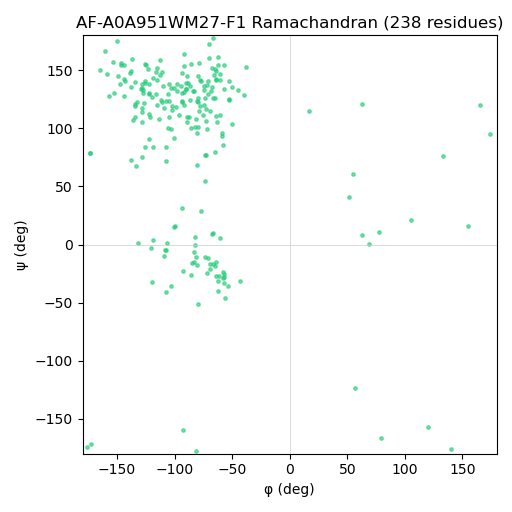 -7.333 7.128 1.00 61.34 164 PHE A C 1
ATOM 1264 O O . PHE A 1 164 ? 18.416 -7.231 5.934 1.00 61.34 164 PHE A O 1
ATOM 1271 N N . SER A 1 165 ? 18.545 -8.382 7.849 1.00 52.25 165 SER A N 1
ATOM 1272 C CA . SER A 1 165 ? 19.475 -9.437 7.403 1.00 52.25 165 SER A CA 1
ATOM 1273 C C . SER A 1 165 ? 18.952 -10.370 6.292 1.00 52.25 165 SER A C 1
ATOM 1275 O O . SER A 1 165 ? 19.600 -11.362 5.964 1.00 52.25 165 SER A O 1
ATOM 1277 N N . GLY A 1 166 ? 17.802 -10.062 5.684 1.00 56.34 166 GLY A N 1
ATOM 1278 C CA . GLY A 1 166 ? 17.142 -10.882 4.660 1.00 56.34 166 GLY A CA 1
ATOM 1279 C C . GLY A 1 166 ? 16.975 -10.219 3.288 1.00 56.34 166 GLY A C 1
ATOM 1280 O O . GLY A 1 166 ? 16.351 -10.814 2.408 1.00 56.34 166 GLY A O 1
ATOM 1281 N N . CYS A 1 167 ? 17.489 -9.001 3.083 1.00 62.28 167 CYS A N 1
ATOM 1282 C CA . CYS A 1 167 ? 17.342 -8.269 1.822 1.00 62.28 167 CYS A CA 1
ATOM 1283 C C . CYS A 1 167 ? 18.691 -8.033 1.142 1.00 62.28 167 CYS A C 1
ATOM 1285 O O . CYS A 1 167 ? 19.634 -7.543 1.751 1.00 62.28 167 CYS A O 1
ATOM 1287 N N . ASN A 1 168 ? 18.782 -8.383 -0.141 1.00 64.94 168 ASN A N 1
ATOM 1288 C CA . ASN A 1 168 ? 19.950 -8.087 -0.967 1.00 64.94 168 ASN A CA 1
ATOM 1289 C C . ASN A 1 168 ? 20.062 -6.574 -1.259 1.00 64.94 168 ASN A C 1
ATOM 1291 O O . ASN A 1 168 ? 19.135 -5.802 -1.012 1.00 64.94 168 ASN A O 1
ATOM 1295 N N . ASN A 1 169 ? 21.172 -6.151 -1.874 1.00 67.00 169 ASN A N 1
ATOM 1296 C CA . ASN A 1 169 ? 21.445 -4.755 -2.261 1.00 67.00 169 ASN A CA 1
ATOM 1297 C C . ASN A 1 169 ? 20.431 -4.136 -3.256 1.00 67.00 169 ASN A C 1
ATOM 1299 O O . ASN A 1 169 ? 20.652 -3.021 -3.730 1.00 67.00 169 ASN A O 1
ATOM 1303 N N . PHE A 1 170 ? 19.347 -4.829 -3.609 1.00 78.62 170 PHE A N 1
ATOM 1304 C CA . PHE A 1 170 ? 18.345 -4.389 -4.582 1.00 78.62 170 PHE A CA 1
ATOM 1305 C C . PHE A 1 170 ? 17.020 -3.978 -3.942 1.00 78.62 170 PHE A C 1
ATOM 1307 O O . PHE A 1 170 ? 16.136 -3.489 -4.642 1.00 78.62 170 PHE A O 1
ATOM 1314 N N . CYS A 1 171 ? 16.866 -4.145 -2.630 1.00 83.44 171 CYS A N 1
ATOM 1315 C CA . CYS A 1 171 ? 15.656 -3.731 -1.939 1.00 83.44 171 CYS A CA 1
ATOM 1316 C C . CYS A 1 171 ? 15.600 -2.209 -1.774 1.00 83.44 171 CYS A C 1
ATOM 1318 O O . CYS A 1 171 ? 16.595 -1.576 -1.434 1.00 83.44 171 CYS A O 1
ATOM 1320 N N . GLY A 1 172 ? 14.432 -1.632 -2.029 1.00 87.62 172 GLY A N 1
ATOM 1321 C CA . GLY A 1 172 ? 14.046 -0.290 -1.615 1.00 87.62 172 GLY A CA 1
ATOM 1322 C C . GLY A 1 172 ? 12.922 -0.378 -0.591 1.00 87.62 172 GLY A C 1
ATOM 1323 O O . GLY A 1 172 ? 12.081 -1.279 -0.677 1.00 87.62 172 GLY A O 1
ATOM 1324 N N . TYR A 1 173 ? 12.927 0.550 0.362 1.00 89.12 173 TYR A N 1
ATOM 1325 C CA . TYR A 1 173 ? 11.928 0.647 1.419 1.00 89.12 173 TYR A CA 1
ATOM 1326 C C . TYR A 1 173 ? 11.356 2.059 1.472 1.00 89.12 173 TYR A C 1
ATOM 1328 O O . TYR A 1 173 ? 12.104 3.037 1.455 1.00 89.12 173 TYR A O 1
ATOM 1336 N N . TYR A 1 174 ? 10.032 2.159 1.544 1.00 89.50 174 TYR A N 1
ATOM 1337 C CA . TYR A 1 174 ? 9.331 3.426 1.710 1.00 89.50 174 TYR A CA 1
ATOM 1338 C C . TYR A 1 174 ? 8.363 3.319 2.882 1.00 89.50 174 TYR A C 1
ATOM 1340 O O . TYR A 1 174 ? 7.416 2.530 2.855 1.00 89.50 174 TYR A O 1
ATOM 1348 N N . MET A 1 175 ? 8.654 4.081 3.929 1.00 89.25 175 MET A N 1
ATOM 1349 C CA . MET A 1 175 ? 7.901 4.089 5.172 1.00 89.25 175 MET A CA 1
ATOM 1350 C C . MET A 1 175 ? 6.795 5.130 5.082 1.00 89.25 175 MET A C 1
ATOM 1352 O O . MET A 1 175 ? 7.043 6.271 4.692 1.00 89.25 175 MET A O 1
ATOM 1356 N N . ILE A 1 176 ? 5.595 4.741 5.489 1.00 88.94 176 ILE A N 1
ATOM 1357 C CA . ILE A 1 176 ? 4.417 5.593 5.549 1.00 88.94 176 ILE A CA 1
ATOM 1358 C C . ILE A 1 176 ? 3.866 5.493 6.965 1.00 88.94 176 ILE A C 1
ATOM 1360 O O . ILE A 1 176 ? 3.557 4.404 7.434 1.00 88.94 176 ILE A O 1
ATOM 1364 N N . GLY A 1 177 ? 3.765 6.622 7.653 1.00 86.44 177 GLY A N 1
ATOM 1365 C CA . GLY A 1 177 ? 3.079 6.724 8.936 1.00 86.44 177 GLY A CA 1
ATOM 1366 C C . GLY A 1 177 ? 1.831 7.570 8.761 1.00 86.44 177 GLY A C 1
ATOM 1367 O O . GLY A 1 177 ? 1.936 8.699 8.278 1.00 86.44 177 GLY A O 1
ATOM 1368 N N . HIS A 1 178 ? 0.673 7.030 9.135 1.00 86.38 178 HIS A N 1
ATOM 1369 C CA . HIS A 1 178 ? -0.574 7.782 9.207 1.00 86.38 178 HIS A CA 1
ATOM 1370 C C . HIS A 1 178 ? -1.213 7.567 10.576 1.00 86.38 178 HIS A C 1
ATOM 1372 O O . HIS A 1 178 ? -1.786 6.512 10.835 1.00 86.38 178 HIS A O 1
ATOM 1378 N N . SER A 1 179 ? -1.121 8.581 11.433 1.00 84.44 179 SER A N 1
ATOM 1379 C CA . SER A 1 179 ? -1.580 8.503 12.820 1.00 84.44 179 SER A CA 1
ATOM 1380 C C . SER A 1 179 ? -2.560 9.625 13.127 1.00 84.44 179 SER A C 1
ATOM 1382 O O . SER A 1 179 ? -2.372 10.768 12.699 1.00 84.44 179 SER A O 1
ATOM 1384 N N . LEU A 1 180 ? -3.592 9.311 13.900 1.00 81.44 180 LEU A N 1
ATOM 1385 C CA . LEU A 1 180 ? -4.515 10.284 14.473 1.00 81.44 180 LEU A CA 1
ATOM 1386 C C . LEU A 1 180 ? -3.973 10.740 15.830 1.00 81.44 180 LEU A C 1
ATOM 1388 O O . LEU A 1 180 ? -3.356 9.964 16.553 1.00 81.44 180 LEU A O 1
ATOM 1392 N N . THR A 1 181 ? -4.176 12.003 16.198 1.00 74.69 181 THR A N 1
ATOM 1393 C CA . THR A 1 181 ? -3.783 12.507 17.529 1.00 74.69 181 THR A CA 1
ATOM 1394 C C . THR A 1 181 ? -4.978 12.746 18.450 1.00 74.69 181 THR A C 1
ATOM 1396 O O . THR A 1 181 ? -4.798 13.178 19.591 1.00 74.69 181 THR A O 1
ATOM 1399 N N . ARG A 1 182 ? -6.196 12.452 17.970 1.00 71.12 182 ARG A N 1
ATOM 1400 C CA . ARG A 1 182 ? -7.449 12.471 18.734 1.00 71.12 182 ARG A CA 1
ATOM 1401 C C . ARG A 1 182 ? -8.412 11.402 18.236 1.00 71.12 182 ARG A C 1
ATOM 1403 O O . ARG A 1 182 ? -8.378 11.015 17.071 1.00 71.12 182 ARG A O 1
ATOM 1410 N N . GLU A 1 183 ? -9.291 10.970 19.131 1.00 70.44 183 GLU A N 1
ATOM 1411 C CA . GLU A 1 183 ? -10.387 10.053 18.825 1.00 70.44 183 GLU A CA 1
ATOM 1412 C C . GLU A 1 183 ? -11.379 10.687 17.833 1.00 70.44 183 GLU A C 1
ATOM 1414 O O . GLU A 1 183 ? -11.675 11.884 17.903 1.00 70.44 183 GLU A O 1
ATOM 1419 N N . VAL A 1 184 ? -11.889 9.880 16.902 1.00 67.50 184 VAL A N 1
ATOM 1420 C CA . VAL A 1 184 ? -12.871 10.287 15.887 1.00 67.50 184 VAL A CA 1
ATOM 1421 C C . VAL A 1 184 ? -14.186 9.534 16.125 1.00 67.50 184 VAL A C 1
ATOM 1423 O O . VAL A 1 184 ? -14.192 8.441 16.683 1.00 67.50 184 VAL A O 1
ATOM 1426 N N . GLN A 1 185 ? -15.303 10.158 15.730 1.00 60.78 185 GLN A N 1
ATOM 1427 C CA . GLN A 1 185 ? -16.698 9.680 15.816 1.00 60.78 185 GLN A CA 1
ATOM 1428 C C . GLN A 1 185 ? -16.908 8.176 15.548 1.00 60.78 185 GLN A C 1
ATOM 1430 O O . GLN A 1 185 ? -16.145 7.620 14.773 1.00 60.78 185 GLN A O 1
ATOM 1435 N N . PRO A 1 186 ? -17.960 7.530 16.104 1.00 69.38 186 PRO A N 1
ATOM 1436 C CA . PRO A 1 186 ? -18.079 6.070 16.260 1.00 69.38 186 PRO A CA 1
ATOM 1437 C C . PRO A 1 186 ? -18.096 5.262 14.951 1.00 69.38 186 PRO A C 1
ATOM 1439 O O . PRO A 1 186 ? -18.376 5.809 13.893 1.00 69.38 186 PRO A O 1
ATOM 1442 N N . ARG A 1 187 ? -17.817 3.948 15.085 1.00 73.00 187 ARG A N 1
ATOM 1443 C CA . ARG A 1 187 ? -17.786 2.864 14.072 1.00 73.00 187 ARG A CA 1
ATOM 1444 C C . ARG A 1 187 ? -17.715 3.305 12.612 1.00 73.00 187 ARG A C 1
ATOM 1446 O O . ARG A 1 187 ? -18.691 3.778 12.036 1.00 73.00 187 ARG A O 1
ATOM 1453 N N . ARG A 1 188 ? -16.602 2.966 11.964 1.00 76.50 188 ARG A N 1
ATOM 1454 C CA . ARG A 1 188 ? -16.367 3.280 10.558 1.00 76.50 188 ARG A CA 1
ATOM 1455 C C . ARG A 1 188 ? -16.102 2.028 9.735 1.00 76.50 188 ARG A C 1
ATOM 1457 O O . ARG A 1 188 ? -15.352 1.143 10.151 1.00 76.50 188 ARG A O 1
ATOM 1464 N N . ILE A 1 189 ? -16.703 2.006 8.549 1.00 84.94 189 ILE A N 1
ATOM 1465 C CA . ILE A 1 189 ? -16.366 1.065 7.484 1.00 84.94 189 ILE A CA 1
ATOM 1466 C C . ILE A 1 189 ? -15.450 1.802 6.512 1.00 84.94 189 ILE A C 1
ATOM 1468 O O . ILE A 1 189 ? -15.842 2.815 5.931 1.00 84.94 189 ILE A O 1
ATOM 1472 N N . TYR A 1 190 ? -14.224 1.314 6.352 1.00 86.19 190 TYR A N 1
ATOM 1473 C CA . TYR A 1 190 ? -13.252 1.902 5.439 1.00 86.19 190 TYR A CA 1
ATOM 1474 C C . TYR A 1 190 ? -13.326 1.198 4.077 1.00 86.19 190 TYR A C 1
ATOM 1476 O O . TYR A 1 190 ? -13.143 -0.018 3.983 1.00 86.19 190 TYR A O 1
ATOM 1484 N N . ARG A 1 191 ? -13.573 1.970 3.010 1.00 90.00 191 ARG A N 1
ATOM 1485 C CA . ARG A 1 191 ? -13.612 1.493 1.617 1.00 90.00 191 ARG A CA 1
ATOM 1486 C C . ARG A 1 191 ? -13.044 2.554 0.677 1.00 90.00 191 ARG A C 1
ATOM 1488 O O . ARG A 1 191 ? -13.541 3.672 0.671 1.00 90.00 191 ARG A O 1
ATOM 1495 N N . GLY A 1 192 ? -12.079 2.193 -0.167 1.00 90.94 192 GLY A N 1
ATOM 1496 C CA . GLY A 1 192 ? -11.539 3.059 -1.225 1.00 90.94 192 GLY A CA 1
ATOM 1497 C C . GLY A 1 192 ? -10.043 3.333 -1.077 1.00 90.94 192 GLY A C 1
ATOM 1498 O O . GLY A 1 192 ? -9.333 2.551 -0.458 1.00 90.94 192 GLY A O 1
ATOM 1499 N N . THR A 1 193 ? -9.551 4.424 -1.661 1.00 91.19 193 THR A N 1
ATOM 1500 C CA . THR A 1 193 ? -8.137 4.829 -1.557 1.00 91.19 193 THR A CA 1
ATOM 1501 C C . THR A 1 193 ? -7.883 5.539 -0.228 1.00 91.19 193 THR A C 1
ATOM 1503 O O . THR A 1 193 ? -8.550 6.525 0.078 1.00 91.19 193 THR A O 1
ATOM 1506 N N . LEU A 1 194 ? -6.929 5.043 0.564 1.00 89.12 194 LEU A N 1
ATOM 1507 C CA . LEU A 1 194 ? -6.463 5.676 1.802 1.00 89.12 194 LEU A CA 1
ATOM 1508 C C . LEU A 1 194 ? -5.478 6.801 1.489 1.00 89.12 194 LEU A C 1
ATOM 1510 O O . LEU A 1 194 ? -5.619 7.921 1.979 1.00 89.12 194 LEU A O 1
ATOM 1514 N N . LEU A 1 195 ? -4.476 6.477 0.676 1.00 90.06 195 LEU A N 1
ATOM 1515 C CA . LEU A 1 195 ? -3.406 7.368 0.253 1.00 90.06 195 LEU A CA 1
ATOM 1516 C C . LEU A 1 195 ? -2.748 6.820 -1.013 1.00 90.06 195 LEU A C 1
ATOM 1518 O O . LEU A 1 195 ? -2.947 5.659 -1.360 1.00 90.06 195 LEU A O 1
ATOM 1522 N N . SER A 1 196 ? -1.942 7.638 -1.674 1.00 90.31 196 SER A N 1
ATOM 1523 C CA . SER A 1 196 ? -1.247 7.272 -2.903 1.00 90.31 196 SER A CA 1
ATOM 1524 C C . SER A 1 196 ? 0.183 7.794 -2.889 1.00 90.31 196 SER A C 1
ATOM 1526 O O . SER A 1 196 ? 0.469 8.864 -2.342 1.00 90.31 196 SER A O 1
ATOM 1528 N N . VAL A 1 197 ? 1.074 7.035 -3.519 1.00 90.38 197 VAL A N 1
ATOM 1529 C CA . VAL A 1 197 ? 2.482 7.386 -3.719 1.00 90.38 197 VAL A CA 1
ATOM 1530 C C . VAL A 1 197 ? 2.774 7.525 -5.206 1.00 90.38 197 VAL A C 1
ATOM 1532 O O . VAL A 1 197 ? 2.186 6.830 -6.036 1.00 90.38 197 VAL A O 1
ATOM 1535 N N . ILE A 1 198 ? 3.706 8.410 -5.551 1.00 89.31 198 ILE A N 1
ATOM 1536 C CA . ILE A 1 198 ? 4.189 8.542 -6.926 1.00 89.31 198 ILE A CA 1
ATOM 1537 C C . ILE A 1 198 ? 5.427 7.676 -7.103 1.00 89.31 198 ILE A C 1
ATOM 1539 O O . ILE A 1 198 ? 6.369 7.742 -6.311 1.00 89.31 198 ILE A O 1
ATOM 1543 N N . VAL A 1 199 ? 5.431 6.867 -8.156 1.00 90.69 199 VAL A N 1
ATOM 1544 C CA . VAL A 1 199 ? 6.496 5.911 -8.443 1.00 90.69 199 VAL A CA 1
ATOM 1545 C C . VAL A 1 199 ? 7.079 6.203 -9.818 1.00 90.69 199 VAL A C 1
ATOM 1547 O O . VAL A 1 199 ? 6.354 6.340 -10.803 1.00 90.69 199 VAL A O 1
ATOM 1550 N N . ASN A 1 200 ? 8.405 6.291 -9.879 1.00 89.88 200 ASN A N 1
ATOM 1551 C CA . ASN A 1 200 ? 9.165 6.430 -11.112 1.00 89.88 200 ASN A CA 1
ATOM 1552 C C . ASN A 1 200 ? 9.839 5.102 -11.479 1.00 89.88 200 ASN A C 1
ATOM 1554 O O . ASN A 1 200 ? 10.420 4.437 -10.622 1.00 89.88 200 ASN A O 1
ATOM 1558 N N . VAL A 1 201 ? 9.807 4.749 -12.757 1.00 91.00 201 VAL A N 1
ATOM 1559 C CA . VAL A 1 201 ? 10.485 3.590 -13.336 1.00 91.00 201 VAL A CA 1
ATOM 1560 C C . VAL A 1 201 ? 11.843 4.022 -13.876 1.00 91.00 201 VAL A C 1
ATOM 1562 O O . VAL A 1 201 ? 11.937 4.917 -14.712 1.00 91.00 201 VAL A O 1
ATOM 1565 N N . LEU A 1 202 ? 12.901 3.369 -13.399 1.00 90.50 202 LEU A N 1
ATOM 1566 C CA . LEU A 1 202 ? 14.292 3.745 -13.667 1.00 90.50 202 LEU A CA 1
ATOM 1567 C C . LEU A 1 202 ? 14.900 3.021 -14.872 1.00 90.50 202 LEU A C 1
ATOM 1569 O O . LEU A 1 202 ? 15.865 3.503 -15.462 1.00 90.50 202 LEU A O 1
ATOM 1573 N N . VAL A 1 203 ? 14.356 1.860 -15.236 1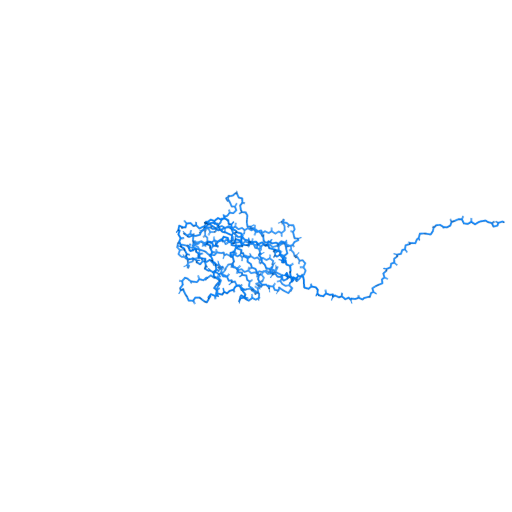.00 90.12 203 VAL A N 1
ATOM 1574 C CA . VAL A 1 203 ? 14.847 1.055 -16.362 1.00 90.12 203 VAL A CA 1
ATOM 1575 C C . VAL A 1 203 ? 14.085 1.388 -17.646 1.00 90.12 203 VAL A C 1
ATOM 1577 O O . VAL A 1 203 ? 12.896 1.697 -17.574 1.00 90.12 203 VAL A O 1
ATOM 1580 N N . PRO A 1 204 ? 14.713 1.319 -18.831 1.00 86.31 204 PRO A N 1
ATOM 1581 C CA . PRO A 1 204 ? 14.003 1.365 -20.109 1.00 86.31 204 PRO A CA 1
ATOM 1582 C C . PRO A 1 204 ? 13.370 0.001 -20.457 1.00 86.31 204 PRO A C 1
ATOM 1584 O O . PRO A 1 204 ? 13.843 -1.037 -20.005 1.00 86.31 204 PRO A O 1
ATOM 1587 N N . GLY A 1 205 ? 12.322 -0.007 -21.290 1.00 86.19 205 GLY A N 1
ATOM 1588 C CA . GLY A 1 205 ? 11.742 -1.234 -21.871 1.00 86.19 205 GLY A CA 1
ATOM 1589 C C . GLY A 1 205 ? 10.809 -2.042 -20.958 1.00 86.19 205 GLY A C 1
ATOM 1590 O O . GLY A 1 205 ? 10.343 -1.550 -19.929 1.00 86.19 205 GLY A O 1
ATOM 1591 N N . SER A 1 206 ? 10.501 -3.278 -21.350 1.00 86.62 206 SER A N 1
ATOM 1592 C CA . SER A 1 206 ? 9.597 -4.157 -20.601 1.00 86.62 206 SER A CA 1
ATOM 1593 C C . SER A 1 206 ? 10.164 -4.516 -19.226 1.00 86.62 206 SER A C 1
ATOM 1595 O O . SER A 1 206 ? 11.363 -4.771 -19.099 1.00 86.62 206 SER A O 1
ATOM 1597 N N . LEU A 1 207 ? 9.310 -4.593 -18.207 1.00 90.62 207 LEU A N 1
ATOM 1598 C CA . LEU A 1 207 ? 9.713 -5.018 -16.865 1.00 90.62 207 LEU A CA 1
ATOM 1599 C C . LEU A 1 207 ? 8.619 -5.830 -16.184 1.00 90.62 207 LEU A C 1
ATOM 1601 O O . LEU A 1 207 ? 7.435 -5.626 -16.443 1.00 90.62 207 LEU A O 1
ATOM 1605 N N . GLU A 1 208 ? 9.040 -6.678 -15.252 1.00 91.81 208 GLU A N 1
ATOM 1606 C CA . GLU A 1 208 ? 8.187 -7.339 -14.269 1.00 91.81 208 GLU A CA 1
ATOM 1607 C C . GLU A 1 208 ? 8.874 -7.231 -12.902 1.00 91.81 208 GLU A C 1
ATOM 1609 O O . GLU A 1 208 ? 10.027 -7.641 -12.749 1.00 91.81 208 GLU A O 1
ATOM 1614 N N . THR A 1 209 ? 8.223 -6.610 -11.915 1.00 91.44 209 THR A N 1
ATOM 1615 C CA . THR A 1 209 ? 8.836 -6.399 -10.596 1.00 91.44 209 THR A CA 1
ATOM 1616 C C . THR A 1 209 ? 7.807 -6.440 -9.462 1.00 91.44 209 THR A C 1
ATOM 1618 O O . THR A 1 209 ? 6.709 -5.897 -9.618 1.00 91.44 209 THR A O 1
ATOM 1621 N N . PRO A 1 210 ? 8.119 -7.083 -8.321 1.00 92.44 210 PRO A N 1
ATOM 1622 C CA . PRO A 1 210 ? 7.215 -7.146 -7.188 1.00 92.44 210 PRO A CA 1
ATOM 1623 C C . PRO A 1 210 ? 7.272 -5.841 -6.389 1.00 92.44 210 PRO A C 1
ATOM 1625 O O . PRO A 1 210 ? 8.332 -5.232 -6.210 1.00 92.44 210 PRO A O 1
ATOM 1628 N N . ILE A 1 211 ? 6.122 -5.448 -5.859 1.00 93.75 211 ILE A N 1
ATOM 1629 C CA . ILE A 1 211 ? 5.982 -4.375 -4.878 1.00 93.75 211 ILE A CA 1
ATOM 1630 C C . ILE A 1 211 ? 4.889 -4.769 -3.887 1.00 93.75 211 ILE A C 1
ATOM 1632 O O . ILE A 1 211 ? 3.885 -5.385 -4.250 1.00 93.75 211 ILE A O 1
ATOM 1636 N N . GLY A 1 212 ? 5.097 -4.469 -2.613 1.00 95.38 212 GLY A N 1
ATOM 1637 C CA . GLY A 1 212 ? 4.220 -4.975 -1.567 1.00 95.38 212 GLY A CA 1
ATOM 1638 C C . GLY A 1 212 ? 4.560 -4.444 -0.188 1.00 95.38 212 GLY A C 1
ATOM 1639 O O . GLY A 1 212 ? 5.431 -3.592 -0.044 1.00 95.38 212 GLY A O 1
ATOM 1640 N N . PHE A 1 213 ? 3.873 -4.968 0.817 1.00 95.12 213 PHE A N 1
ATOM 1641 C CA . PHE A 1 213 ? 4.040 -4.601 2.216 1.00 95.12 213 PHE A CA 1
ATOM 1642 C C . PHE A 1 213 ? 5.013 -5.543 2.924 1.00 95.12 213 PHE A C 1
ATOM 1644 O O . PHE A 1 213 ? 4.927 -6.766 2.799 1.00 95.12 213 PHE A O 1
ATOM 1651 N N . GLU A 1 214 ? 5.904 -4.970 3.722 1.00 92.62 214 GLU A N 1
ATOM 1652 C CA . GLU A 1 214 ? 6.724 -5.694 4.684 1.00 92.62 214 GLU A CA 1
ATOM 1653 C C . GLU A 1 214 ? 5.923 -5.847 5.989 1.00 92.62 214 GLU A C 1
ATOM 1655 O O . GLU A 1 214 ? 5.789 -4.905 6.774 1.00 92.62 214 GLU A O 1
ATOM 1660 N N . LEU A 1 215 ? 5.334 -7.033 6.193 1.00 90.94 215 LEU A N 1
ATOM 1661 C CA . LEU A 1 215 ? 4.395 -7.312 7.293 1.00 90.94 215 LEU A CA 1
ATOM 1662 C C . LEU A 1 215 ? 5.009 -7.142 8.682 1.00 90.94 215 LEU A C 1
ATOM 1664 O O . LEU A 1 215 ? 4.298 -6.832 9.629 1.00 90.94 215 LEU A O 1
ATOM 1668 N N . SER A 1 216 ? 6.324 -7.315 8.810 1.00 89.69 216 SER A N 1
ATOM 1669 C CA . SER A 1 216 ? 7.022 -7.119 10.084 1.00 89.69 216 SER A CA 1
ATOM 1670 C C . SER A 1 216 ? 6.975 -5.670 10.590 1.00 89.69 216 SER A C 1
ATOM 1672 O O . SER A 1 216 ? 7.283 -5.435 11.755 1.00 89.69 216 SER A O 1
ATOM 1674 N N . GLN A 1 217 ? 6.608 -4.710 9.734 1.00 89.56 217 GLN A N 1
ATOM 1675 C CA . GLN A 1 217 ? 6.534 -3.276 10.037 1.00 89.56 217 GLN A CA 1
ATOM 1676 C C . GLN A 1 217 ? 5.219 -2.630 9.571 1.00 89.56 217 GLN A C 1
ATOM 1678 O O . GLN A 1 217 ? 5.049 -1.422 9.713 1.00 89.56 217 GLN A O 1
ATOM 1683 N N . SER A 1 218 ? 4.304 -3.413 8.993 1.00 94.38 218 SER A N 1
ATOM 1684 C CA . SER A 1 218 ? 3.027 -2.918 8.476 1.00 94.38 218 SER A CA 1
ATOM 1685 C C . SER A 1 218 ? 1.885 -3.429 9.343 1.00 94.38 218 SER A C 1
ATOM 1687 O O . SER A 1 218 ? 1.727 -4.638 9.500 1.00 94.38 218 SER A O 1
ATOM 1689 N N . SER A 1 219 ? 1.089 -2.523 9.904 1.00 95.75 219 SER A N 1
ATOM 1690 C CA . SER A 1 219 ? -0.034 -2.877 10.774 1.00 95.75 219 SER A CA 1
ATOM 1691 C C . SER A 1 219 ? -1.111 -1.798 10.754 1.00 95.75 219 SER A C 1
ATOM 1693 O O . SER A 1 219 ? -0.829 -0.642 10.460 1.00 95.75 219 SER A O 1
ATOM 1695 N N . ALA A 1 220 ? -2.340 -2.176 11.099 1.00 93.56 220 ALA A N 1
ATOM 1696 C CA . ALA A 1 220 ? -3.400 -1.247 11.467 1.00 93.56 220 ALA A CA 1
ATOM 1697 C C . ALA A 1 220 ? -3.622 -1.367 12.976 1.00 93.56 220 ALA A C 1
ATOM 1699 O O . ALA A 1 220 ? -3.861 -2.466 13.472 1.00 93.56 220 ALA A O 1
ATOM 1700 N N . LEU A 1 221 ? -3.518 -0.262 13.706 1.00 93.38 221 LEU A N 1
ATOM 1701 C CA . LEU A 1 221 ? -3.559 -0.242 15.165 1.00 93.38 221 LEU A CA 1
ATOM 1702 C C . LEU A 1 221 ? -4.737 0.598 15.649 1.00 93.38 221 LEU A C 1
ATOM 1704 O O . LEU A 1 221 ? -5.060 1.627 15.053 1.00 93.38 221 LEU A O 1
ATOM 1708 N N . ASN A 1 222 ? -5.363 0.170 16.740 1.00 90.62 222 ASN A N 1
ATOM 1709 C CA . ASN A 1 222 ? -6.363 0.971 17.435 1.00 90.62 222 ASN A CA 1
ATOM 1710 C C . ASN A 1 222 ? -5.707 2.008 18.371 1.00 90.62 222 ASN A C 1
ATOM 1712 O O . ASN A 1 222 ? -4.483 2.121 18.430 1.00 90.62 222 ASN A O 1
ATOM 1716 N N . ILE A 1 223 ? -6.515 2.783 19.100 1.00 88.25 223 ILE A N 1
ATOM 1717 C CA . ILE A 1 223 ? -6.016 3.853 19.982 1.00 88.25 223 ILE A CA 1
ATOM 1718 C C . ILE A 1 223 ? -5.150 3.330 21.138 1.00 88.25 223 ILE A C 1
ATOM 1720 O O . ILE A 1 223 ? -4.255 4.032 21.604 1.00 88.25 223 ILE A O 1
ATOM 1724 N N . GLU A 1 224 ? -5.359 2.085 21.570 1.00 91.12 224 GLU A N 1
ATOM 1725 C CA . GLU A 1 224 ? -4.515 1.422 22.568 1.00 91.12 224 GLU A CA 1
ATOM 1726 C C . GLU A 1 224 ? -3.235 0.808 21.971 1.00 91.12 224 GLU A C 1
ATOM 1728 O O . GLU A 1 224 ? -2.444 0.212 22.701 1.00 91.12 224 GLU A O 1
ATOM 1733 N N . GLY A 1 225 ? -3.021 0.924 20.656 1.00 91.00 225 GLY A N 1
ATOM 1734 C CA . GLY A 1 225 ? -1.894 0.314 19.951 1.00 91.00 225 GLY A CA 1
ATOM 1735 C C . GLY A 1 225 ? -2.059 -1.187 19.691 1.00 91.00 225 GLY A C 1
ATOM 1736 O O . GLY A 1 225 ? -1.101 -1.848 19.291 1.00 91.00 225 GLY A O 1
ATOM 1737 N N . ASN A 1 226 ? -3.253 -1.746 19.904 1.00 93.62 226 ASN A N 1
ATOM 1738 C CA . ASN A 1 226 ? -3.537 -3.145 19.604 1.00 93.62 226 ASN A CA 1
ATOM 1739 C C . ASN A 1 226 ? -3.769 -3.338 18.098 1.00 93.62 226 ASN A C 1
ATOM 1741 O O . ASN A 1 226 ? -4.436 -2.509 17.470 1.00 93.62 226 ASN A O 1
ATOM 1745 N N . PRO A 1 227 ? -3.284 -4.447 17.513 1.00 92.88 227 PRO A N 1
ATOM 1746 C CA . PRO A 1 227 ? -3.486 -4.731 16.102 1.00 92.88 227 PRO A CA 1
ATOM 1747 C C . PRO A 1 227 ? -4.958 -5.01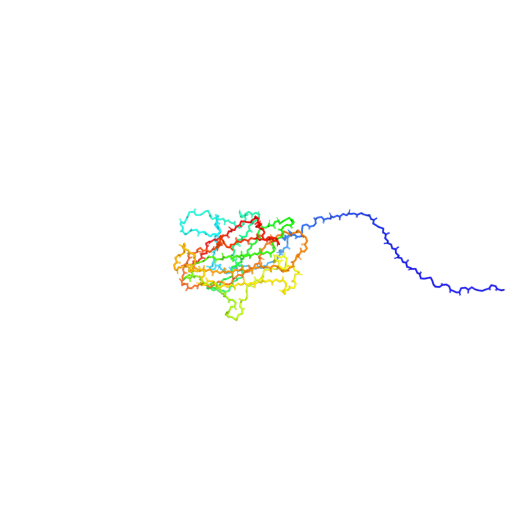0 15.783 1.00 92.88 227 PRO A C 1
ATOM 1749 O O . PRO A 1 227 ? -5.637 -5.785 16.460 1.00 92.88 227 PRO A O 1
ATOM 1752 N N . ILE A 1 228 ? -5.428 -4.406 14.698 1.00 92.44 228 ILE A N 1
ATOM 1753 C CA . ILE A 1 228 ? -6.703 -4.685 14.045 1.00 92.44 228 ILE A CA 1
ATOM 1754 C C . ILE A 1 228 ? -6.442 -5.746 12.979 1.00 92.44 228 ILE A C 1
ATOM 1756 O O . ILE A 1 228 ? -5.516 -5.621 12.177 1.00 92.44 228 ILE A O 1
ATOM 1760 N N . SER A 1 229 ? -7.260 -6.800 12.965 1.00 92.19 229 SER A N 1
ATOM 1761 C CA . SER A 1 229 ? -7.143 -7.862 11.963 1.00 92.19 229 SER A CA 1
ATOM 1762 C C . SER A 1 229 ? -7.420 -7.300 10.570 1.00 92.19 229 SER A C 1
ATOM 1764 O O . SER A 1 229 ? -8.551 -6.937 10.255 1.00 92.19 229 SER A O 1
ATOM 1766 N N . VAL A 1 230 ? -6.380 -7.238 9.744 1.00 93.81 230 VAL A N 1
ATOM 1767 C CA . VAL A 1 230 ? -6.428 -6.773 8.359 1.00 93.81 230 VAL A CA 1
ATOM 1768 C C . VAL A 1 230 ? -5.453 -7.604 7.532 1.00 93.81 230 VAL A C 1
ATOM 1770 O O . VAL A 1 230 ? -4.380 -7.986 8.008 1.00 93.81 230 VAL A O 1
ATOM 1773 N N . ARG A 1 231 ? -5.822 -7.915 6.292 1.00 95.31 231 ARG A N 1
ATOM 1774 C CA . ARG A 1 231 ? -4.965 -8.655 5.362 1.00 95.31 231 ARG A CA 1
ATOM 1775 C C . ARG A 1 231 ? -4.301 -7.698 4.387 1.00 95.31 231 ARG A C 1
ATOM 1777 O O . ARG A 1 231 ? -4.963 -6.833 3.827 1.00 95.31 231 ARG A O 1
ATOM 1784 N N . PHE A 1 232 ? -3.003 -7.869 4.160 1.00 95.75 232 PHE A N 1
ATOM 1785 C CA . PHE A 1 232 ? -2.245 -7.036 3.227 1.00 95.75 232 PHE A CA 1
ATOM 1786 C C . PHE A 1 232 ? -1.989 -7.769 1.913 1.00 95.75 232 PHE A C 1
ATOM 1788 O O . PHE A 1 232 ? -1.534 -8.913 1.928 1.00 95.75 232 PHE A O 1
ATOM 1795 N N . PHE A 1 233 ? -2.207 -7.086 0.789 1.00 95.62 233 PHE A N 1
ATOM 1796 C CA . PHE A 1 233 ? -1.980 -7.634 -0.549 1.00 95.62 233 PHE A CA 1
ATOM 1797 C C . PHE A 1 233 ? -1.112 -6.701 -1.394 1.00 95.62 233 PHE A C 1
ATOM 1799 O O . PHE A 1 233 ? -1.480 -5.563 -1.691 1.00 95.62 233 PHE A O 1
ATOM 1806 N N . GLY A 1 234 ? 0.055 -7.202 -1.788 1.00 95.38 234 GLY A N 1
ATOM 1807 C CA . GLY A 1 234 ? 0.903 -6.577 -2.793 1.00 95.38 234 GLY A CA 1
ATOM 1808 C C . GLY A 1 234 ? 0.607 -7.127 -4.184 1.00 95.38 234 GLY A C 1
ATOM 1809 O O . GLY A 1 234 ? -0.435 -7.732 -4.450 1.00 95.38 234 GLY A O 1
ATOM 1810 N N . GLY A 1 235 ? 1.563 -6.951 -5.085 1.00 93.56 235 GLY A N 1
ATOM 1811 C CA . GLY A 1 235 ? 1.415 -7.456 -6.436 1.00 93.56 235 GLY A CA 1
ATOM 1812 C C . GLY A 1 235 ? 2.666 -7.313 -7.277 1.00 93.56 235 GLY A C 1
ATOM 1813 O O . GLY A 1 235 ? 3.759 -6.997 -6.801 1.00 93.56 235 GLY A O 1
ATOM 1814 N N . VAL A 1 236 ? 2.483 -7.610 -8.554 1.00 92.06 236 VAL A N 1
ATOM 1815 C CA . VAL A 1 236 ? 3.530 -7.560 -9.562 1.00 92.06 236 VAL A CA 1
ATOM 1816 C C . VAL A 1 236 ? 3.172 -6.475 -10.564 1.00 92.06 236 VAL A C 1
ATOM 1818 O O . VAL A 1 236 ? 2.126 -6.536 -11.211 1.00 92.06 236 VAL A O 1
ATOM 1821 N N . LEU A 1 237 ? 4.058 -5.490 -10.681 1.00 91.88 237 LEU A N 1
ATOM 1822 C CA . LEU A 1 237 ? 3.982 -4.440 -11.683 1.00 91.88 237 LEU A CA 1
ATOM 1823 C C . LEU A 1 237 ? 4.595 -4.942 -12.988 1.00 91.88 237 LEU A C 1
ATOM 1825 O O . LEU A 1 237 ? 5.718 -5.454 -12.988 1.00 91.88 237 LEU A O 1
ATOM 1829 N N . ARG A 1 238 ? 3.890 -4.729 -14.099 1.00 90.94 238 ARG A N 1
ATOM 1830 C CA . ARG A 1 238 ? 4.365 -5.045 -15.446 1.00 90.94 238 ARG A CA 1
ATOM 1831 C C . ARG A 1 238 ? 4.283 -3.833 -16.356 1.00 90.94 238 ARG A C 1
ATOM 1833 O O . ARG A 1 238 ? 3.286 -3.116 -16.338 1.00 90.94 238 ARG A O 1
ATOM 1840 N N . ARG A 1 239 ? 5.310 -3.651 -17.183 1.00 86.75 239 ARG A N 1
ATOM 1841 C CA . ARG A 1 239 ? 5.288 -2.766 -18.353 1.00 86.75 239 ARG A CA 1
ATOM 1842 C C . ARG A 1 239 ? 5.558 -3.602 -19.594 1.00 86.75 239 ARG A C 1
ATOM 1844 O O . ARG A 1 239 ? 6.556 -4.326 -19.605 1.00 86.75 239 ARG A O 1
ATOM 1851 N N . LEU A 1 240 ? 4.673 -3.498 -20.582 1.00 80.25 240 LEU A N 1
ATOM 1852 C CA . LEU A 1 240 ? 4.797 -4.161 -21.884 1.00 80.25 240 LEU A CA 1
ATOM 1853 C C . LEU A 1 240 ? 5.617 -3.305 -22.854 1.00 80.25 240 LEU A C 1
ATOM 1855 O O . LEU A 1 240 ? 5.472 -2.062 -22.804 1.00 80.25 240 LEU A O 1
#

Mean predicted aligned error: 13.42 Å

Sequence (240 aa):
MKLYSSLVLILIVCGLGLYGCSASNGSVFDDKNSGTNSQNQSTPATFSFSFRDSAFPQNTGMGTELQESELPSDAIYLALSSVSLGANVFQLDIRIKDLDTGSNQIYDLPLLLRYNRNVLRIVDSSDNNISLIEGTENVRLRAYLDPQFAILVGRNDENFLNNFSGCNNFCGYYMIGHSLTREVQPRRIYRGTLLSVIVNVLVPGSLETPIGFELSQSSALNIEGNPISVRFFGGVLRRL